Protein AF-A0A842ULT4-F1 (afdb_monomer)

Nearest PDB structures (foldseek):
  2anu-assembly1_C  TM=8.268E-01  e=1.393E-14  Thermotoga maritima MSB8
  3e0f-assembly1_A  TM=8.352E-01  e=8.582E-10  Bifidobacterium adolescentis ATCC 15703
  3f2b-assembly1_A  TM=7.160E-01  e=5.883E-08  Geobacillus kaustophilus
  3f2d-assembly1_A  TM=7.177E-01  e=5.883E-08  Geobacillus kaustophilus
  4jom-assembly1_A  TM=7.120E-01  e=1.609E-06  Escherichia coli K-12

Radius of gyration: 16.47 Å; Cα contacts (8 Å, |Δi|>4): 543; chains: 1; bounding box: 49×40×40 Å

Foldseek 3Di:
DAWEAEAAEDPVAPQADHDLLVLQVLCVVVVHQEYEYAHEQDLVCVVVNVVSCVVVVGFYWYWYWAAELAFIKIKTPDRDGDDHHHHPQVVQVVSVVRVIFIEQELQPADDDGDHHNHCVNQVHPHLEYALDEQARHVSNVVRVPRPHQYFHHQNDRDSLSHPQKTKDFDADRDRVRRRVSSSVSRIDIDHHHDDPVSVVVSCVVVVVVVVVVVVCVVPVDD

Secondary structure (DSSP, 8-state):
-EEEEEEE--TTSSS----HHHHHHHHHHTT-SEEEE--BT--TTHHHHHHHHHHHT-EEEEEEEEEETTEEEEEES--S---TTS-HHHHHHHHHHTT-EEEE-STT--SS-S---TTHHHHS--SEEEEEESSSGGGHHHHTTSSSEEEEE--BSSTTTTTSEEEEE-S-SSHHHHHHHHHTT-EEEEE-PPPHHHHHHHHHHHHHHHHHHHHHHHH---

Structure (mmCIF, N/CA/C/O backbone):
data_AF-A0A842ULT4-F1
#
_entry.id   AF-A0A842ULT4-F1
#
loop_
_atom_site.group_PDB
_atom_site.id
_atom_site.type_symbol
_atom_site.label_atom_id
_atom_site.label_alt_id
_atom_site.label_comp_id
_atom_site.label_asym_id
_atom_site.label_entity_id
_atom_site.label_seq_id
_atom_site.pdbx_PDB_ins_code
_atom_site.Cartn_x
_atom_site.Cartn_y
_atom_site.Cartn_z
_atom_site.occupancy
_atom_site.B_iso_or_equiv
_atom_site.auth_seq_id
_atom_site.auth_comp_id
_atom_site.auth_asym_id
_atom_site.auth_atom_id
_atom_site.pdbx_PDB_model_num
ATOM 1 N N . MET A 1 1 ? -19.408 -3.559 -0.412 1.00 92.75 1 MET A N 1
ATOM 2 C CA . MET A 1 1 ? -18.029 -3.476 -0.947 1.00 92.75 1 MET A CA 1
ATOM 3 C C . MET A 1 1 ? -17.183 -2.799 0.105 1.00 92.75 1 MET A C 1
ATOM 5 O O . MET A 1 1 ? -17.691 -1.868 0.711 1.00 92.75 1 MET A O 1
ATOM 9 N N . LEU A 1 2 ? -15.954 -3.259 0.320 1.00 98.56 2 LEU A N 1
ATOM 10 C CA . LEU A 1 2 ? -15.022 -2.642 1.262 1.00 98.56 2 LEU A CA 1
ATOM 11 C C . LEU A 1 2 ? -14.366 -1.423 0.617 1.00 98.56 2 LEU A C 1
ATOM 13 O O . LEU A 1 2 ? -13.917 -1.517 -0.523 1.00 98.56 2 LEU A O 1
ATOM 17 N N . LYS A 1 3 ? -14.281 -0.308 1.332 1.00 98.69 3 LYS A N 1
ATOM 18 C CA . LYS A 1 3 ? -13.612 0.925 0.927 1.00 98.69 3 LYS A CA 1
ATOM 19 C C . LYS A 1 3 ? -12.213 0.967 1.541 1.00 98.69 3 LYS A C 1
ATOM 21 O O . LYS A 1 3 ? -12.068 1.256 2.728 1.00 98.69 3 LYS A O 1
ATOM 26 N N . LEU A 1 4 ? -11.201 0.656 0.732 1.00 98.81 4 LEU A N 1
ATOM 27 C CA . LEU A 1 4 ? -9.835 0.400 1.194 1.00 98.81 4 LEU A CA 1
ATOM 28 C C . LEU A 1 4 ? -8.834 1.357 0.558 1.00 98.81 4 LEU A C 1
ATOM 30 O O . LEU A 1 4 ? -8.781 1.464 -0.663 1.00 98.81 4 LEU A O 1
ATOM 34 N N . ASP A 1 5 ? -8.009 2.009 1.367 1.00 98.75 5 ASP A N 1
ATOM 35 C CA . ASP A 1 5 ? -6.837 2.731 0.865 1.00 98.75 5 ASP A CA 1
ATOM 36 C C . ASP A 1 5 ? -5.637 1.780 0.816 1.00 98.75 5 ASP A C 1
ATOM 38 O O . ASP A 1 5 ? -5.229 1.254 1.847 1.00 98.75 5 ASP A O 1
ATOM 42 N N . LEU A 1 6 ? -5.128 1.467 -0.376 1.00 98.62 6 LEU A N 1
ATOM 43 C CA . LEU A 1 6 ? -4.171 0.368 -0.565 1.00 98.62 6 LEU A CA 1
ATOM 44 C C . LEU A 1 6 ? -2.699 0.811 -0.566 1.00 98.62 6 LEU A C 1
ATOM 46 O O . LEU A 1 6 ? -1.836 -0.032 -0.799 1.00 98.62 6 LEU A O 1
ATOM 50 N N . HIS A 1 7 ? -2.427 2.089 -0.284 1.00 98.44 7 HIS A N 1
ATOM 51 C CA . HIS A 1 7 ? -1.079 2.656 -0.269 1.00 98.44 7 HIS A CA 1
ATOM 52 C C . HIS A 1 7 ? -0.998 3.800 0.751 1.00 98.44 7 HIS A C 1
ATOM 54 O O . HIS A 1 7 ? -1.497 4.900 0.498 1.00 98.44 7 HIS A O 1
ATOM 60 N N . VAL A 1 8 ? -0.423 3.528 1.926 1.00 98.38 8 VAL A N 1
ATOM 61 C CA . VAL A 1 8 ? -0.342 4.480 3.047 1.00 98.38 8 VAL A CA 1
ATOM 62 C C . VAL A 1 8 ? 0.981 4.317 3.790 1.00 98.38 8 VAL A C 1
ATOM 64 O O . VAL A 1 8 ? 1.348 3.210 4.194 1.00 98.38 8 VAL A O 1
ATOM 67 N N . HIS A 1 9 ? 1.641 5.445 4.037 1.00 97.62 9 HIS A N 1
ATOM 68 C CA . HIS A 1 9 ? 2.874 5.549 4.805 1.00 97.62 9 HIS A CA 1
ATOM 69 C C . HIS A 1 9 ? 2.597 6.034 6.222 1.00 97.62 9 HIS A C 1
ATOM 71 O O . HIS A 1 9 ? 1.635 6.749 6.512 1.00 97.62 9 HIS A O 1
ATOM 77 N N . THR A 1 10 ? 3.481 5.644 7.124 1.00 97.62 10 THR A N 1
ATOM 78 C CA . THR A 1 10 ? 3.424 5.952 8.548 1.00 97.62 10 THR A CA 1
ATOM 79 C C . THR A 1 10 ? 4.768 6.514 8.998 1.00 97.62 10 THR A C 1
ATOM 81 O O . THR A 1 10 ? 5.723 6.564 8.227 1.00 97.62 10 THR A O 1
ATOM 84 N N . LYS A 1 11 ? 4.888 6.883 10.276 1.00 96.06 11 LYS A N 1
ATOM 85 C CA . LYS A 1 11 ? 6.167 7.301 10.881 1.00 96.06 11 LYS A CA 1
ATOM 86 C C . LYS A 1 11 ? 7.322 6.290 10.749 1.00 96.06 11 LYS A C 1
ATOM 88 O O . LYS A 1 11 ? 8.444 6.585 11.152 1.00 96.06 11 LYS A O 1
ATOM 93 N N . TYR A 1 12 ? 7.035 5.061 10.315 1.00 95.88 12 TYR A N 1
ATOM 94 C CA . TYR A 1 12 ? 8.027 4.007 10.148 1.00 95.88 12 TYR A CA 1
ATOM 95 C C . TYR A 1 12 ? 8.756 4.080 8.803 1.00 95.88 12 TYR A C 1
ATOM 97 O O . TYR A 1 12 ? 9.851 3.520 8.708 1.00 95.88 12 TYR A O 1
ATOM 105 N N . SER A 1 13 ? 8.204 4.764 7.792 1.00 90.81 13 SER A N 1
ATOM 106 C CA . SER A 1 13 ? 8.977 5.184 6.621 1.00 90.81 13 SER A CA 1
ATOM 107 C C . SER A 1 13 ? 9.758 6.468 6.926 1.00 90.81 13 SER A C 1
ATOM 109 O O . SER A 1 13 ? 9.496 7.177 7.893 1.00 90.81 13 SER A O 1
ATOM 111 N N . ASN A 1 14 ? 10.760 6.778 6.107 1.00 87.00 14 ASN A N 1
ATOM 112 C CA . ASN A 1 14 ? 11.614 7.961 6.274 1.00 87.00 14 ASN A CA 1
ATOM 113 C C . ASN A 1 14 ? 10.956 9.273 5.800 1.00 87.00 14 ASN A C 1
ATOM 115 O O . ASN A 1 14 ? 11.613 10.312 5.725 1.00 87.00 14 ASN A O 1
ATOM 119 N N . ASP A 1 15 ? 9.701 9.215 5.382 1.00 86.44 15 ASP A N 1
ATOM 120 C CA . ASP A 1 15 ? 8.960 10.315 4.773 1.00 86.44 15 ASP A CA 1
ATOM 121 C C . ASP A 1 15 ? 7.473 10.342 5.132 1.00 86.44 15 ASP A C 1
ATOM 123 O O . ASP A 1 15 ? 6.793 11.292 4.737 1.00 86.44 15 ASP A O 1
ATOM 127 N N . GLY A 1 16 ? 6.980 9.351 5.873 1.00 85.94 16 GLY A N 1
ATOM 128 C CA . GLY A 1 16 ? 5.697 9.382 6.553 1.00 85.94 16 GLY A CA 1
ATOM 129 C C . GLY A 1 16 ? 5.859 9.944 7.963 1.00 85.94 16 GLY A C 1
ATOM 130 O O . GLY A 1 16 ? 6.905 9.805 8.597 1.00 85.94 16 GLY A O 1
ATOM 131 N N . PHE A 1 17 ? 4.821 10.614 8.460 1.00 88.81 17 PHE A N 1
ATOM 132 C CA . PHE A 1 17 ? 4.901 11.348 9.733 1.00 88.81 17 PHE A CA 1
ATOM 133 C C . PHE A 1 17 ? 3.807 10.981 10.733 1.00 88.81 17 PHE A C 1
ATOM 135 O O . PHE A 1 17 ? 3.815 11.468 11.861 1.00 88.81 17 PHE A O 1
ATOM 142 N N . GLU A 1 18 ? 2.859 10.135 10.335 1.00 93.25 18 GLU A N 1
ATOM 143 C CA . GLU A 1 18 ? 1.664 9.874 11.132 1.00 93.25 18 GLU A CA 1
ATOM 144 C C . GLU A 1 18 ? 1.776 8.606 11.972 1.00 93.25 18 GLU A C 1
ATOM 146 O O . GLU A 1 18 ? 2.298 7.568 11.549 1.00 93.25 18 GLU A O 1
ATOM 151 N N . GLU A 1 19 ? 1.202 8.697 13.167 1.00 96.69 19 GLU A N 1
ATOM 152 C CA . GLU A 1 19 ? 0.962 7.570 14.051 1.00 96.69 19 GLU A CA 1
ATOM 153 C C . GLU A 1 19 ? -0.142 6.670 13.478 1.00 96.69 19 GLU A C 1
ATOM 155 O O . GLU A 1 19 ? -1.198 7.142 13.041 1.00 96.69 19 GLU A O 1
ATOM 160 N N . ILE A 1 20 ? 0.049 5.349 13.542 1.00 97.94 20 ILE A N 1
ATOM 161 C CA . ILE A 1 20 ? -0.922 4.377 13.008 1.00 97.94 20 ILE A CA 1
ATOM 162 C C . ILE A 1 20 ? -2.300 4.566 13.658 1.00 97.94 20 ILE A C 1
ATOM 164 O O . ILE A 1 20 ? -3.330 4.487 12.988 1.00 97.94 20 ILE A O 1
ATOM 168 N N . VAL A 1 21 ? -2.335 4.863 14.961 1.00 97.75 21 VAL A N 1
ATOM 169 C CA . VAL A 1 21 ? -3.587 5.098 15.693 1.00 97.75 21 VAL A CA 1
ATOM 170 C C . VAL A 1 21 ? -4.359 6.309 15.158 1.00 97.75 21 VAL A C 1
ATOM 172 O O . VAL A 1 21 ? -5.589 6.279 15.096 1.00 97.75 21 VAL A O 1
ATOM 175 N N . ASP A 1 22 ? -3.666 7.360 14.722 1.00 97.62 22 ASP A N 1
ATOM 176 C CA . ASP A 1 22 ? -4.309 8.565 14.200 1.00 97.62 22 ASP A CA 1
ATOM 177 C C . ASP A 1 22 ? -4.808 8.358 12.769 1.00 97.62 22 ASP A C 1
ATOM 179 O O . ASP A 1 22 ? -5.901 8.826 12.428 1.00 97.62 22 ASP A O 1
ATOM 183 N N . LEU A 1 23 ? -4.098 7.548 11.975 1.00 98.38 23 LEU A N 1
ATOM 184 C CA . LEU A 1 23 ? -4.591 7.059 10.687 1.00 98.38 23 LEU A CA 1
ATOM 185 C C . LEU A 1 23 ? -5.867 6.221 10.854 1.00 98.38 23 LEU A C 1
ATOM 187 O O . LEU A 1 23 ? -6.833 6.459 10.133 1.00 98.38 23 LEU A O 1
ATOM 191 N N . ILE A 1 24 ? -5.940 5.315 11.838 1.00 98.50 24 ILE A N 1
ATOM 192 C CA . ILE A 1 24 ? -7.167 4.544 12.132 1.00 98.50 24 ILE A CA 1
ATOM 193 C C . ILE A 1 24 ? -8.331 5.475 12.490 1.00 98.50 24 ILE A C 1
ATOM 195 O O . ILE A 1 24 ? -9.413 5.368 11.905 1.00 98.50 24 ILE A O 1
ATOM 199 N N . LYS A 1 25 ? -8.128 6.423 13.417 1.00 98.12 25 LYS A N 1
ATOM 200 C CA . LYS A 1 25 ? -9.168 7.398 13.800 1.00 98.12 25 LYS A CA 1
ATOM 201 C C . LYS A 1 25 ? -9.660 8.187 12.588 1.00 98.12 25 LYS A C 1
ATOM 203 O O . LYS A 1 25 ? -10.866 8.365 12.399 1.00 98.12 25 LYS A O 1
ATOM 208 N N . LYS A 1 26 ? -8.730 8.655 11.752 1.00 97.88 26 LYS A N 1
ATOM 209 C CA . LYS A 1 26 ? -9.042 9.387 10.524 1.00 97.88 26 LYS A CA 1
ATOM 210 C C . LYS A 1 26 ? -9.824 8.518 9.543 1.00 97.88 26 LYS A C 1
ATOM 212 O O . LYS A 1 26 ? -10.839 8.989 9.035 1.00 97.88 26 LYS A O 1
ATOM 217 N N . ALA A 1 27 ? -9.378 7.287 9.305 1.00 98.50 27 ALA A N 1
ATOM 218 C CA . ALA A 1 27 ? -9.993 6.334 8.390 1.00 98.50 27 ALA A CA 1
ATOM 219 C C . ALA A 1 27 ? -11.454 6.059 8.774 1.00 98.50 27 ALA A C 1
ATOM 221 O O . ALA A 1 27 ? -12.346 6.239 7.942 1.00 98.50 27 ALA A O 1
ATOM 222 N N . LYS A 1 28 ? -11.709 5.764 10.058 1.00 98.38 28 LYS A N 1
ATOM 223 C CA . LYS A 1 28 ? -13.064 5.621 10.616 1.00 98.38 28 LYS A CA 1
ATOM 224 C C . LYS A 1 28 ? -13.906 6.879 10.371 1.00 98.38 28 LYS A C 1
ATOM 226 O O . LYS A 1 28 ? -15.016 6.790 9.854 1.00 98.38 28 LYS A O 1
ATOM 231 N N . LYS A 1 29 ? -13.360 8.068 10.658 1.00 98.31 29 LYS A N 1
ATOM 232 C CA . LYS A 1 29 ? -14.057 9.357 10.472 1.00 98.31 29 LYS A CA 1
ATOM 233 C C . LYS A 1 29 ? -14.464 9.631 9.018 1.00 98.31 29 LYS A C 1
ATOM 235 O O . LYS A 1 29 ? -15.472 10.291 8.790 1.00 98.31 29 LYS A O 1
ATOM 240 N N . ILE A 1 30 ? -13.687 9.169 8.036 1.00 97.81 30 ILE A N 1
ATOM 241 C CA . ILE A 1 30 ? -13.977 9.357 6.600 1.00 97.81 30 ILE A CA 1
ATOM 242 C C . ILE A 1 30 ? -14.666 8.138 5.954 1.00 97.81 30 ILE A C 1
ATOM 244 O O . ILE A 1 30 ? -14.812 8.081 4.724 1.00 97.81 30 ILE A O 1
ATOM 248 N N . GLY A 1 31 ? -15.076 7.167 6.775 1.00 98.19 31 GLY A N 1
ATOM 249 C CA . GLY A 1 31 ? -15.806 5.972 6.364 1.00 98.19 31 GLY A CA 1
ATOM 250 C C . GLY A 1 31 ? -14.997 5.011 5.494 1.00 98.19 31 GLY A C 1
ATOM 251 O O . GLY A 1 31 ? -15.570 4.425 4.582 1.00 98.19 31 GLY A O 1
ATOM 252 N N . LEU A 1 32 ? -13.676 4.913 5.690 1.00 98.62 32 LEU A N 1
ATOM 253 C CA . LEU A 1 32 ? -12.891 3.795 5.155 1.00 98.62 32 LEU A CA 1
ATOM 254 C C . LEU A 1 32 ? -13.135 2.553 6.014 1.00 98.62 32 LEU A C 1
ATOM 256 O O . LEU A 1 32 ? -13.162 2.648 7.240 1.00 98.62 32 LEU A O 1
ATOM 260 N N . ASP A 1 33 ? -13.237 1.396 5.367 1.00 98.62 33 ASP A N 1
ATOM 261 C CA . ASP A 1 33 ? -13.316 0.106 6.057 1.00 98.62 33 ASP A CA 1
ATOM 262 C C . ASP A 1 33 ? -11.934 -0.374 6.513 1.00 98.62 33 ASP A C 1
ATOM 264 O O . ASP A 1 33 ? -11.831 -1.158 7.452 1.00 98.62 33 ASP A O 1
ATOM 268 N N . GLY A 1 34 ? -10.871 0.090 5.850 1.00 98.62 34 GLY A N 1
ATOM 269 C CA . GLY A 1 34 ? -9.498 -0.286 6.152 1.00 98.62 34 GLY A CA 1
ATOM 270 C C . GLY A 1 34 ? -8.468 0.439 5.296 1.00 98.62 34 GLY A C 1
ATOM 271 O O . GLY A 1 34 ? -8.811 1.150 4.347 1.00 98.62 34 GLY A O 1
ATOM 272 N N . PHE A 1 35 ? -7.195 0.228 5.616 1.00 98.81 35 PHE A N 1
ATOM 273 C CA . PHE A 1 35 ? -6.079 0.647 4.768 1.00 98.81 35 PHE A CA 1
ATOM 274 C C . PHE A 1 35 ? -4.911 -0.343 4.825 1.00 98.81 35 PHE A C 1
ATOM 276 O O . PHE A 1 35 ? -4.798 -1.140 5.760 1.00 98.81 35 PHE A O 1
ATOM 283 N N . ALA A 1 36 ? -4.053 -0.317 3.810 1.00 98.75 36 ALA A N 1
ATOM 284 C CA . ALA A 1 36 ? -2.791 -1.037 3.799 1.00 98.75 36 ALA A CA 1
ATOM 285 C C . ALA A 1 36 ? -1.663 -0.145 4.309 1.00 98.75 36 ALA A C 1
ATOM 287 O O . ALA A 1 36 ? -1.567 1.002 3.891 1.00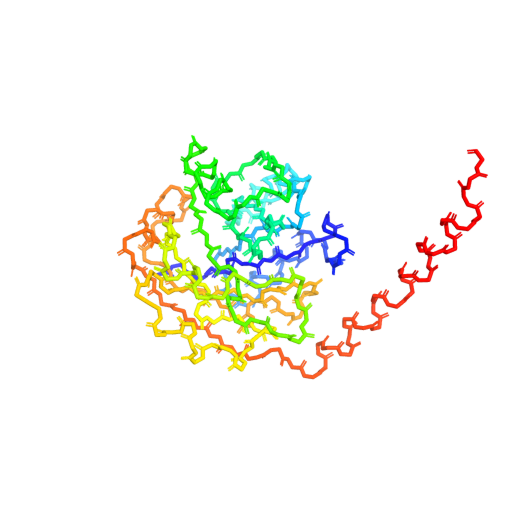 98.75 36 ALA A O 1
ATOM 288 N N . ILE A 1 37 ? -0.808 -0.678 5.180 1.00 98.44 37 ILE A N 1
ATOM 289 C CA . ILE A 1 37 ? 0.454 -0.018 5.538 1.00 98.44 37 ILE A CA 1
ATOM 290 C C . ILE A 1 37 ? 1.520 -0.506 4.572 1.00 98.44 37 ILE A C 1
ATOM 292 O O . ILE A 1 37 ? 1.745 -1.712 4.475 1.00 98.44 37 ILE A O 1
ATOM 296 N N . THR A 1 38 ? 2.160 0.426 3.876 1.00 98.00 38 THR A N 1
ATOM 297 C CA . THR A 1 38 ? 3.124 0.160 2.803 1.00 98.00 38 THR A CA 1
ATOM 298 C C . THR A 1 38 ? 4.372 1.025 2.968 1.00 98.00 38 THR A C 1
ATOM 300 O O . THR A 1 38 ? 4.861 1.602 2.009 1.00 98.00 38 THR A O 1
ATOM 303 N N . ASP A 1 39 ? 4.902 1.118 4.192 1.00 98.00 39 ASP A N 1
ATOM 304 C CA . ASP A 1 39 ? 6.118 1.893 4.469 1.00 98.00 39 ASP A CA 1
ATOM 305 C C . ASP A 1 39 ? 7.298 1.457 3.574 1.00 98.00 39 ASP A C 1
ATOM 307 O O . ASP A 1 39 ? 7.492 0.264 3.317 1.00 98.00 39 ASP A O 1
ATOM 311 N N . HIS A 1 40 ? 8.131 2.414 3.154 1.00 96.19 40 HIS A N 1
ATOM 312 C CA . HIS A 1 40 ? 9.284 2.153 2.290 1.00 96.19 40 HIS A CA 1
ATOM 313 C C . HIS A 1 40 ? 10.311 1.204 2.926 1.00 96.19 40 HIS A C 1
ATOM 315 O O . HIS A 1 40 ? 10.869 1.477 3.994 1.00 96.19 40 HIS A O 1
ATOM 321 N N . ASP A 1 41 ? 10.612 0.101 2.235 1.00 96.25 41 ASP A N 1
ATOM 322 C CA . ASP A 1 41 ? 11.662 -0.876 2.558 1.00 96.25 41 ASP A CA 1
ATOM 323 C C . ASP A 1 41 ? 11.611 -1.424 4.008 1.00 96.25 41 ASP A C 1
ATOM 325 O O . ASP A 1 41 ? 12.602 -1.928 4.576 1.00 96.25 41 ASP A O 1
ATOM 329 N N . THR A 1 42 ? 10.452 -1.335 4.665 1.00 96.75 42 THR A N 1
ATOM 330 C CA . THR A 1 42 ? 10.312 -1.709 6.067 1.00 96.75 42 THR A CA 1
ATOM 331 C C . THR A 1 42 ? 8.940 -2.261 6.415 1.00 96.75 42 THR A C 1
ATOM 333 O O . THR A 1 42 ? 7.925 -1.921 5.834 1.00 96.75 42 THR A O 1
ATOM 336 N N . VAL A 1 43 ? 8.937 -3.149 7.407 1.00 97.44 43 VAL A N 1
ATOM 337 C CA . VAL A 1 43 ? 7.736 -3.764 7.993 1.00 97.44 43 VAL A CA 1
ATOM 338 C C . VAL A 1 43 ? 7.657 -3.486 9.497 1.00 97.44 43 VAL A C 1
ATOM 340 O O . VAL A 1 43 ? 6.916 -4.145 10.223 1.00 97.44 43 VAL A O 1
ATOM 343 N N . ALA A 1 44 ? 8.472 -2.543 9.990 1.00 97.12 44 ALA A N 1
ATOM 344 C CA . ALA A 1 44 ? 8.636 -2.270 11.417 1.00 97.12 44 ALA A CA 1
ATOM 345 C C . ALA A 1 44 ? 7.306 -1.890 12.091 1.00 97.12 44 ALA A C 1
ATOM 347 O O . ALA A 1 44 ? 7.030 -2.356 13.199 1.00 97.12 44 ALA A O 1
ATOM 348 N N . GLY A 1 45 ? 6.451 -1.144 11.383 1.00 96.50 45 GLY A N 1
ATOM 349 C CA . GLY A 1 45 ? 5.134 -0.742 11.869 1.00 96.50 45 GLY A CA 1
ATOM 350 C C . GLY A 1 45 ? 4.101 -1.867 11.932 1.00 96.50 45 GLY A C 1
ATOM 351 O O . GLY A 1 45 ? 3.143 -1.766 12.693 1.00 96.50 45 GLY A O 1
ATOM 352 N N . LEU A 1 46 ? 4.283 -2.986 11.216 1.00 97.62 46 LEU A N 1
ATOM 353 C CA . LEU A 1 46 ? 3.231 -4.005 11.082 1.00 97.62 46 LEU A CA 1
ATOM 354 C C . LEU A 1 46 ? 2.888 -4.711 12.403 1.00 97.62 46 LEU A C 1
ATOM 356 O O . LEU A 1 46 ? 1.743 -5.117 12.612 1.00 97.62 46 LEU A O 1
ATOM 360 N N . LYS A 1 47 ? 3.856 -4.848 13.320 1.00 97.69 47 LYS A N 1
ATOM 361 C CA . LYS A 1 47 ? 3.605 -5.441 14.645 1.00 97.69 47 LYS A CA 1
ATOM 362 C C . LYS A 1 47 ? 2.725 -4.535 15.506 1.00 97.69 47 LYS A C 1
ATOM 364 O O . LYS A 1 47 ? 1.836 -5.035 16.193 1.00 97.69 47 LYS A O 1
ATOM 369 N N . GLU A 1 48 ? 2.983 -3.230 15.489 1.00 97.81 48 GLU A N 1
ATOM 370 C CA . GLU A 1 48 ? 2.147 -2.239 16.172 1.00 97.81 48 GLU A CA 1
ATOM 371 C C . GLU A 1 48 ? 0.770 -2.161 15.513 1.00 97.81 48 GLU A C 1
ATOM 373 O O . GLU A 1 48 ? -0.248 -2.257 16.197 1.00 97.81 48 GLU A O 1
ATOM 378 N N . ALA A 1 49 ? 0.744 -2.092 14.182 1.00 97.69 49 ALA A N 1
ATOM 379 C CA . ALA A 1 49 ? -0.473 -2.020 13.397 1.00 97.69 49 ALA A CA 1
ATOM 380 C C . ALA A 1 49 ? -1.427 -3.171 13.694 1.00 97.69 49 ALA A C 1
ATOM 382 O O . ALA A 1 49 ? -2.610 -2.934 13.901 1.00 97.69 49 ALA A O 1
ATOM 383 N N . LYS A 1 50 ? -0.917 -4.405 13.792 1.00 97.69 50 LYS A N 1
ATOM 384 C CA . LYS A 1 50 ? -1.735 -5.564 14.159 1.00 97.69 50 LYS A CA 1
ATOM 385 C C . LYS A 1 50 ? -2.398 -5.382 15.528 1.00 97.69 50 LYS A C 1
ATOM 387 O O . LYS A 1 50 ? -3.599 -5.578 15.653 1.00 97.69 50 LYS A O 1
ATOM 392 N N . LYS A 1 51 ? -1.636 -4.962 16.544 1.00 98.19 51 LYS A N 1
ATOM 393 C CA . LYS A 1 51 ? -2.178 -4.735 17.895 1.00 98.19 51 LYS A CA 1
ATOM 394 C C . LYS A 1 51 ? -3.257 -3.653 17.900 1.00 98.19 51 LYS A C 1
ATOM 396 O O . LYS A 1 51 ? -4.267 -3.802 18.580 1.00 98.19 51 LYS A O 1
ATOM 401 N N . LEU A 1 52 ? -3.030 -2.564 17.166 1.00 98.06 52 LEU A N 1
ATOM 402 C CA . LEU A 1 52 ? -3.989 -1.469 17.057 1.00 98.06 52 LEU A CA 1
ATOM 403 C C . LEU A 1 52 ? -5.230 -1.881 16.263 1.00 98.06 52 LEU A C 1
ATOM 405 O O . LEU A 1 52 ? -6.329 -1.562 16.690 1.00 98.06 52 LEU A O 1
ATOM 409 N N . ALA A 1 53 ? -5.075 -2.624 15.167 1.00 96.81 53 ALA A N 1
ATOM 410 C CA . ALA A 1 53 ? -6.176 -3.177 14.382 1.00 96.81 53 ALA A CA 1
ATOM 411 C C . ALA A 1 53 ? -7.102 -4.050 15.241 1.00 96.81 53 ALA A C 1
ATOM 413 O O . ALA A 1 53 ? -8.316 -3.844 15.225 1.00 96.81 53 ALA A O 1
ATOM 414 N N . ASP A 1 54 ? -6.526 -4.954 16.042 1.00 96.88 54 ASP A N 1
ATOM 415 C CA . ASP A 1 54 ? -7.273 -5.822 16.958 1.00 96.88 54 ASP A CA 1
ATOM 416 C C . ASP A 1 54 ? -7.991 -4.995 18.039 1.00 96.88 54 ASP A C 1
ATOM 418 O O . ASP A 1 54 ? -9.188 -5.167 18.270 1.00 96.88 54 ASP A O 1
ATOM 422 N N . LYS A 1 55 ? -7.283 -4.043 18.666 1.00 97.81 55 LYS A N 1
ATOM 423 C CA . LYS A 1 55 ? -7.839 -3.160 19.707 1.00 97.81 55 LYS A CA 1
ATOM 424 C C . LYS A 1 55 ? -8.983 -2.287 19.187 1.00 97.81 55 LYS A C 1
ATOM 426 O O . LYS A 1 55 ? -9.961 -2.057 19.889 1.00 97.81 55 LYS A O 1
ATOM 431 N N . GLU A 1 56 ? -8.834 -1.767 17.977 1.00 97.06 56 GLU A N 1
ATOM 432 C CA . GLU A 1 56 ? -9.756 -0.810 17.372 1.00 97.06 56 GLU A CA 1
ATOM 433 C C . GLU A 1 56 ? -10.860 -1.483 16.548 1.00 97.06 56 GLU A C 1
ATOM 435 O O . GLU A 1 56 ? -11.715 -0.767 16.018 1.00 97.06 56 GLU A O 1
ATOM 440 N N . ASN A 1 57 ? -10.838 -2.817 16.422 1.00 96.00 57 ASN A N 1
ATOM 441 C CA . ASN A 1 57 ? -11.669 -3.591 15.499 1.00 96.00 57 ASN A CA 1
ATOM 442 C C . ASN A 1 57 ? -11.684 -2.964 14.091 1.00 96.00 57 ASN A C 1
ATOM 444 O O . ASN A 1 57 ? -12.731 -2.593 13.557 1.00 96.00 57 ASN A O 1
ATOM 448 N N . PHE A 1 58 ? -10.492 -2.754 13.529 1.00 98.12 58 PHE A N 1
ATOM 449 C CA . PHE A 1 58 ? -10.297 -2.046 12.267 1.00 98.12 58 PHE A CA 1
ATOM 450 C C . PHE A 1 58 ? -9.413 -2.848 11.312 1.00 98.12 58 PHE A C 1
ATOM 452 O O . PHE A 1 58 ? -8.440 -3.473 11.729 1.00 98.12 58 PHE A O 1
ATOM 459 N N . LEU A 1 59 ? -9.728 -2.833 10.017 1.00 98.56 59 LEU A N 1
ATOM 460 C CA . LEU A 1 59 ? -8.995 -3.621 9.033 1.00 98.56 59 LEU A CA 1
ATOM 461 C C . LEU A 1 59 ? -7.694 -2.916 8.629 1.00 98.56 59 LEU A C 1
ATOM 463 O O . LEU A 1 59 ? -7.714 -1.878 7.967 1.00 98.56 59 LEU A O 1
ATOM 467 N N . ILE A 1 60 ? -6.560 -3.534 8.959 1.00 98.56 60 ILE A N 1
ATOM 468 C CA . ILE A 1 60 ? -5.252 -3.158 8.416 1.00 98.56 60 ILE A CA 1
ATOM 469 C C . ILE A 1 60 ? -4.705 -4.296 7.561 1.00 98.56 60 ILE A C 1
ATOM 471 O O . ILE A 1 60 ? -4.606 -5.441 8.007 1.00 98.56 60 ILE A O 1
ATOM 475 N N . ILE A 1 61 ? -4.338 -3.971 6.323 1.00 98.69 61 ILE A N 1
ATOM 476 C CA . ILE A 1 61 ? -3.707 -4.911 5.397 1.00 98.69 61 ILE A CA 1
ATOM 477 C C . ILE A 1 61 ? -2.186 -4.781 5.558 1.00 98.69 61 ILE A C 1
ATOM 479 O O . ILE A 1 61 ? -1.651 -3.684 5.394 1.00 98.69 61 ILE A O 1
ATOM 483 N N . PRO A 1 62 ? -1.469 -5.869 5.885 1.00 98.50 62 PRO A N 1
ATOM 484 C CA . PRO A 1 62 ? -0.021 -5.819 5.985 1.00 98.50 62 PRO A CA 1
ATOM 485 C C . PRO A 1 62 ? 0.590 -5.684 4.590 1.00 98.50 62 PRO A C 1
ATOM 487 O O . PRO A 1 62 ? 0.204 -6.409 3.666 1.00 98.50 62 PRO A O 1
ATOM 490 N N . GLY A 1 63 ? 1.550 -4.781 4.454 1.00 98.44 63 GLY A N 1
ATOM 491 C CA . GLY A 1 63 ? 2.270 -4.561 3.216 1.00 98.44 63 GLY A CA 1
ATOM 492 C C . GLY A 1 63 ? 3.600 -3.852 3.432 1.00 98.44 63 GLY A C 1
ATOM 493 O O . GLY A 1 63 ? 4.072 -3.692 4.559 1.00 98.44 63 GLY A O 1
ATOM 494 N N . ILE A 1 64 ? 4.224 -3.507 2.316 1.00 98.25 64 ILE A N 1
ATOM 495 C CA . ILE A 1 64 ? 5.508 -2.811 2.214 1.00 98.25 64 ILE A CA 1
ATOM 496 C C . ILE A 1 64 ? 5.605 -2.256 0.793 1.00 98.25 64 ILE A C 1
ATOM 498 O O . ILE A 1 64 ? 5.178 -2.924 -0.151 1.00 98.25 64 ILE A O 1
ATOM 502 N N . GLU A 1 65 ? 6.171 -1.067 0.631 1.00 98.00 65 GLU A N 1
ATOM 503 C CA . GLU A 1 65 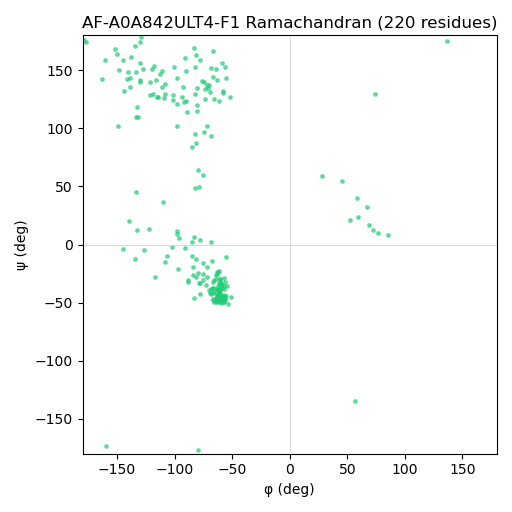? 6.611 -0.584 -0.677 1.00 98.00 65 GLU A CA 1
ATOM 504 C C . GLU A 1 65 ? 8.116 -0.831 -0.814 1.00 98.00 65 GLU A C 1
ATOM 506 O O . GLU A 1 65 ? 8.913 -0.402 0.021 1.00 98.00 65 GLU A O 1
ATOM 511 N N . ILE A 1 66 ? 8.507 -1.596 -1.831 1.00 97.31 66 ILE A N 1
ATOM 512 C CA . ILE A 1 66 ? 9.894 -1.987 -2.075 1.00 97.31 66 ILE A CA 1
ATOM 513 C C . ILE A 1 66 ? 10.470 -1.108 -3.177 1.00 97.31 66 ILE A C 1
ATOM 515 O O . ILE A 1 66 ? 9.978 -1.142 -4.308 1.00 97.31 66 ILE A O 1
ATOM 519 N N . ALA A 1 67 ? 11.588 -0.445 -2.885 1.00 95.50 67 ALA A N 1
ATOM 520 C CA . ALA A 1 67 ? 12.377 0.242 -3.898 1.00 95.50 67 ALA A CA 1
ATOM 521 C C . ALA A 1 67 ? 13.145 -0.791 -4.744 1.00 95.50 67 ALA A C 1
ATOM 523 O O . ALA A 1 67 ? 14.205 -1.297 -4.346 1.00 95.50 67 ALA A O 1
ATOM 524 N N . SER A 1 68 ? 12.607 -1.164 -5.908 1.00 95.88 68 SER A N 1
ATOM 525 C CA . SER A 1 68 ? 13.311 -2.028 -6.864 1.00 95.88 68 SER A CA 1
ATOM 526 C C . SER A 1 68 ? 14.267 -1.211 -7.746 1.00 95.88 68 SER A C 1
ATOM 528 O O . SER A 1 68 ? 14.228 0.018 -7.760 1.00 95.88 68 SER A O 1
ATOM 530 N N . LYS A 1 69 ? 15.140 -1.883 -8.509 1.00 94.44 69 LYS A N 1
ATOM 531 C CA . LYS A 1 69 ? 15.991 -1.211 -9.511 1.00 94.44 69 LYS A CA 1
ATOM 532 C C . LYS A 1 69 ? 15.181 -0.503 -10.586 1.00 94.44 69 LYS A C 1
ATOM 534 O O . LYS A 1 69 ? 15.657 0.480 -11.140 1.00 94.44 69 LYS A O 1
ATOM 539 N N . ASP A 1 70 ? 14.000 -1.032 -10.875 1.00 94.94 70 ASP A N 1
ATOM 540 C CA . ASP A 1 70 ? 13.192 -0.606 -12.005 1.00 94.94 70 ASP A CA 1
ATOM 541 C C . ASP A 1 70 ? 12.034 0.304 -11.570 1.00 94.94 70 ASP A C 1
ATOM 543 O O . ASP A 1 70 ? 11.292 0.766 -12.419 1.00 94.94 70 ASP A O 1
ATOM 547 N N . GLY A 1 71 ? 11.867 0.568 -10.269 1.00 94.19 71 GLY A N 1
ATOM 548 C CA . GLY A 1 71 ? 10.780 1.386 -9.727 1.00 94.19 71 GLY A CA 1
ATOM 549 C C . GLY A 1 71 ? 10.140 0.810 -8.471 1.00 94.19 71 GLY A C 1
ATOM 550 O O . GLY A 1 71 ? 10.470 -0.303 -8.044 1.00 94.19 71 GLY A O 1
ATOM 551 N N . ASP A 1 72 ? 9.223 1.567 -7.885 1.00 95.56 72 ASP A N 1
ATOM 552 C CA . ASP A 1 72 ? 8.537 1.168 -6.661 1.00 95.56 72 ASP A CA 1
ATOM 553 C C . ASP A 1 72 ? 7.482 0.073 -6.898 1.00 95.56 72 ASP A C 1
ATOM 555 O O . ASP A 1 72 ? 6.754 0.044 -7.898 1.00 95.56 72 ASP A O 1
ATOM 559 N N . ILE A 1 73 ? 7.427 -0.879 -5.965 1.00 97.94 73 ILE A N 1
ATOM 560 C CA . ILE A 1 73 ? 6.503 -2.015 -5.997 1.00 97.94 73 ILE A CA 1
ATOM 561 C C . ILE A 1 73 ? 5.848 -2.149 -4.632 1.00 97.94 73 ILE A C 1
ATOM 563 O O . ILE A 1 73 ? 6.519 -2.454 -3.647 1.00 97.94 73 ILE A O 1
ATOM 567 N N . VAL A 1 74 ? 4.525 -2.017 -4.584 1.00 98.31 74 VAL A N 1
ATOM 568 C CA . VAL A 1 74 ? 3.759 -2.318 -3.373 1.00 98.31 74 VAL A CA 1
ATOM 569 C C . VAL A 1 74 ? 3.502 -3.820 -3.302 1.00 98.31 74 VAL A C 1
ATOM 571 O O . VAL A 1 74 ? 3.000 -4.439 -4.242 1.00 98.31 74 VAL A O 1
ATOM 574 N N . ALA A 1 75 ? 3.819 -4.415 -2.158 1.00 98.69 75 ALA A N 1
ATOM 575 C CA . ALA A 1 75 ? 3.454 -5.779 -1.822 1.00 98.69 75 ALA A CA 1
ATOM 576 C C . ALA A 1 75 ? 2.381 -5.776 -0.734 1.00 98.69 75 ALA A C 1
ATOM 578 O O . ALA A 1 75 ? 2.596 -5.208 0.335 1.00 98.69 75 ALA A O 1
ATOM 579 N N . LEU A 1 76 ? 1.256 -6.458 -0.967 1.00 98.75 76 LEU A N 1
ATOM 580 C CA . LEU A 1 76 ? 0.230 -6.675 0.060 1.00 98.75 76 LEU A CA 1
ATOM 581 C C . LEU A 1 76 ? 0.162 -8.143 0.470 1.00 98.75 76 LEU A C 1
ATOM 583 O O . LEU A 1 76 ? 0.396 -9.045 -0.334 1.00 98.75 76 LEU A O 1
ATOM 587 N N . GLY A 1 77 ? -0.210 -8.381 1.726 1.00 97.94 77 GLY A N 1
ATOM 588 C CA . GLY A 1 77 ? -0.332 -9.721 2.294 1.00 97.94 77 GLY A CA 1
ATOM 589 C C . GLY A 1 77 ? 0.969 -10.300 2.840 1.00 97.94 77 GLY A C 1
ATOM 590 O O . GLY A 1 77 ? 0.983 -11.469 3.216 1.00 97.94 77 GLY A O 1
ATOM 591 N N . ILE A 1 78 ? 2.041 -9.507 2.913 1.00 96.56 78 ILE A N 1
ATOM 592 C CA . ILE A 1 78 ? 3.340 -9.947 3.430 1.00 96.56 78 ILE A CA 1
ATOM 593 C C . ILE A 1 78 ? 3.741 -9.162 4.675 1.00 96.56 78 ILE A C 1
ATOM 595 O O . ILE A 1 78 ? 3.326 -8.026 4.877 1.00 96.56 78 ILE A O 1
ATOM 599 N N . ASN A 1 79 ? 4.556 -9.784 5.526 1.00 94.44 79 ASN A N 1
ATOM 600 C CA . ASN A 1 79 ? 5.016 -9.200 6.788 1.00 94.44 79 ASN A CA 1
ATOM 601 C C . ASN A 1 79 ? 6.529 -9.338 7.021 1.00 94.44 79 ASN A C 1
ATOM 603 O O . ASN A 1 79 ? 7.002 -9.115 8.136 1.00 94.44 79 ASN A O 1
ATOM 607 N N . LYS A 1 80 ? 7.292 -9.717 5.989 1.00 95.81 80 LYS A N 1
ATOM 608 C CA . LYS A 1 80 ? 8.759 -9.763 6.034 1.00 95.81 80 LYS A CA 1
ATOM 609 C C . LYS A 1 80 ? 9.328 -8.832 4.975 1.00 95.81 80 LYS A C 1
ATOM 611 O O . LYS A 1 80 ? 8.710 -8.618 3.936 1.00 95.81 80 LYS A O 1
ATOM 616 N N . LYS A 1 81 ? 10.523 -8.310 5.248 1.00 95.56 81 LYS A N 1
ATOM 617 C CA . LYS A 1 81 ? 11.248 -7.468 4.297 1.00 95.56 81 LYS A CA 1
ATOM 618 C C . LYS A 1 81 ? 11.666 -8.273 3.069 1.00 95.56 81 LYS A C 1
ATOM 620 O O . LYS A 1 81 ? 12.094 -9.421 3.190 1.00 95.56 81 LYS A O 1
ATOM 625 N N . ILE A 1 82 ? 11.630 -7.614 1.919 1.00 95.00 82 ILE A N 1
ATOM 626 C CA . ILE A 1 82 ? 12.302 -8.044 0.694 1.00 95.00 82 ILE A CA 1
ATOM 627 C C . ILE A 1 82 ? 13.482 -7.086 0.476 1.00 95.00 82 ILE A C 1
ATOM 629 O O . ILE A 1 82 ? 13.329 -5.888 0.721 1.00 95.00 82 ILE A O 1
ATOM 633 N N . PRO A 1 83 ? 14.670 -7.570 0.070 1.00 94.94 83 PRO A N 1
ATOM 634 C CA . PRO A 1 83 ? 15.793 -6.688 -0.223 1.00 94.94 83 PRO A CA 1
ATOM 635 C C . PRO A 1 83 ? 15.444 -5.672 -1.315 1.00 94.94 83 PRO A C 1
ATOM 637 O O . PRO A 1 83 ? 14.950 -6.048 -2.379 1.00 94.94 83 PRO A O 1
ATOM 640 N N . LYS A 1 84 ? 15.759 -4.400 -1.064 1.00 94.25 84 LYS A N 1
ATOM 641 C CA . LYS A 1 84 ? 15.696 -3.340 -2.074 1.00 94.25 84 LYS A CA 1
ATOM 642 C C . LYS A 1 84 ? 16.733 -3.545 -3.179 1.00 94.25 84 LYS A C 1
ATOM 644 O O . LYS A 1 84 ? 17.682 -4.317 -3.017 1.00 94.25 84 LYS A O 1
ATOM 649 N N . ASN A 1 85 ? 16.593 -2.818 -4.284 1.00 94.75 85 ASN A N 1
ATOM 650 C CA . ASN A 1 85 ? 17.492 -2.862 -5.443 1.00 94.75 85 ASN A CA 1
ATOM 651 C C . ASN A 1 85 ? 17.613 -4.252 -6.102 1.00 94.75 85 ASN A C 1
ATOM 653 O O . ASN A 1 85 ? 18.602 -4.548 -6.778 1.00 94.75 85 ASN A O 1
ATOM 657 N N . LEU A 1 86 ? 16.616 -5.121 -5.942 1.00 96.75 86 LEU A N 1
ATOM 658 C CA . LEU A 1 86 ? 16.405 -6.245 -6.856 1.00 96.75 86 LEU A CA 1
ATOM 659 C C . LEU A 1 86 ? 15.727 -5.732 -8.134 1.00 96.75 86 LEU A C 1
ATOM 661 O O . LEU A 1 86 ? 15.118 -4.666 -8.116 1.00 96.75 86 LEU A O 1
ATOM 665 N N . SER A 1 87 ? 15.824 -6.466 -9.246 1.00 97.69 87 SER A N 1
ATOM 666 C CA . SER A 1 87 ? 14.990 -6.142 -10.413 1.00 97.69 87 SER A CA 1
ATOM 667 C C . SER A 1 87 ? 13.515 -6.347 -10.078 1.00 97.69 87 SER A C 1
ATOM 669 O O . SER A 1 87 ? 13.188 -7.238 -9.289 1.00 97.69 87 SER A O 1
ATOM 671 N N . ALA A 1 88 ? 12.624 -5.592 -10.717 1.00 97.56 88 ALA A N 1
ATOM 672 C CA . ALA A 1 88 ? 11.183 -5.687 -10.523 1.00 97.56 88 ALA A CA 1
ATOM 673 C C . ALA A 1 88 ? 10.694 -7.132 -10.659 1.00 97.56 88 ALA A C 1
ATOM 675 O O . ALA A 1 88 ? 10.002 -7.635 -9.780 1.00 97.56 88 ALA A O 1
ATOM 676 N N . LYS A 1 89 ? 11.160 -7.864 -11.681 1.00 98.38 89 LYS A N 1
ATOM 677 C CA . LYS A 1 89 ? 10.834 -9.289 -11.863 1.00 98.38 89 LYS A CA 1
ATOM 678 C C . LYS A 1 89 ? 11.227 -10.155 -10.657 1.00 98.38 89 LYS A C 1
ATOM 680 O O . LYS A 1 89 ? 10.442 -10.990 -10.221 1.00 98.38 89 LYS A O 1
ATOM 685 N N . LYS A 1 90 ? 12.431 -9.967 -10.098 1.00 98.44 90 LYS A N 1
ATOM 686 C CA . LYS A 1 90 ? 12.881 -10.719 -8.911 1.00 98.44 90 LYS A CA 1
ATOM 687 C C . LYS A 1 90 ? 12.087 -10.326 -7.664 1.00 98.44 90 LYS A C 1
ATOM 689 O O . LYS A 1 90 ? 11.778 -11.199 -6.857 1.00 98.44 90 LYS A O 1
ATOM 694 N N . THR A 1 91 ? 11.759 -9.045 -7.516 1.00 98.44 91 THR A N 1
ATOM 695 C CA . THR A 1 91 ? 10.917 -8.544 -6.425 1.00 98.44 91 THR A CA 1
ATOM 696 C C . THR A 1 91 ? 9.522 -9.163 -6.486 1.00 98.44 91 THR A C 1
ATOM 698 O O . THR A 1 91 ? 9.085 -9.735 -5.492 1.00 98.44 91 THR A O 1
ATOM 701 N N . ILE A 1 92 ? 8.868 -9.150 -7.653 1.00 98.62 92 ILE A N 1
ATOM 702 C CA . ILE A 1 92 ? 7.542 -9.754 -7.866 1.00 98.62 92 ILE A CA 1
ATOM 703 C C . ILE A 1 92 ? 7.552 -11.242 -7.505 1.00 98.62 92 ILE A C 1
ATOM 705 O O . ILE A 1 92 ? 6.729 -11.680 -6.705 1.00 98.62 92 ILE A O 1
ATOM 709 N N . ASN A 1 93 ? 8.531 -12.001 -8.008 1.00 98.56 93 ASN A N 1
ATOM 710 C CA . ASN A 1 93 ? 8.639 -13.429 -7.701 1.00 98.56 93 ASN A C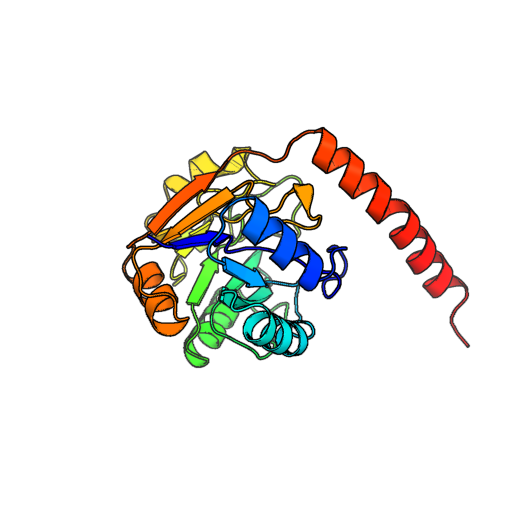A 1
ATOM 711 C C . ASN A 1 93 ? 8.731 -13.685 -6.189 1.00 98.56 93 ASN A C 1
ATOM 713 O O . ASN A 1 93 ? 8.025 -14.543 -5.669 1.00 98.56 93 ASN A O 1
ATOM 717 N N . LYS A 1 94 ? 9.536 -12.899 -5.461 1.00 98.56 94 LYS A N 1
ATOM 718 C CA . LYS A 1 94 ? 9.642 -13.014 -3.997 1.00 98.56 94 LYS A CA 1
ATOM 719 C C . LYS A 1 94 ? 8.337 -12.680 -3.279 1.00 98.56 94 LYS A C 1
ATOM 721 O O . LYS A 1 94 ? 8.000 -13.338 -2.300 1.00 98.56 94 LYS A O 1
ATOM 726 N N . ILE A 1 95 ? 7.598 -11.678 -3.756 1.00 98.62 95 ILE A N 1
ATOM 727 C CA . ILE A 1 95 ? 6.276 -11.341 -3.211 1.00 98.62 95 ILE A CA 1
ATOM 728 C C . ILE A 1 95 ? 5.326 -12.535 -3.375 1.00 98.62 95 ILE A C 1
ATOM 730 O O . ILE A 1 95 ? 4.646 -12.919 -2.421 1.00 98.62 95 ILE A O 1
ATOM 734 N N . HIS A 1 96 ? 5.312 -13.153 -4.558 1.00 98.56 96 HIS A N 1
ATOM 735 C CA . HIS A 1 96 ? 4.470 -14.314 -4.854 1.00 98.56 96 HIS A CA 1
ATOM 736 C C . HIS A 1 96 ? 4.868 -15.563 -4.063 1.00 98.56 96 HIS A C 1
ATOM 738 O O . HIS A 1 96 ? 3.985 -16.234 -3.534 1.00 98.56 96 HIS A O 1
ATOM 744 N N . GLU A 1 97 ? 6.167 -15.840 -3.904 1.00 98.06 97 GLU A N 1
ATOM 745 C CA . GLU A 1 97 ? 6.692 -16.923 -3.050 1.00 98.06 97 GLU A CA 1
ATOM 746 C C . GLU A 1 97 ? 6.204 -16.800 -1.597 1.00 98.06 97 GLU A C 1
ATOM 748 O O . GLU A 1 97 ? 5.974 -17.796 -0.915 1.00 98.06 97 GLU A O 1
ATOM 753 N N . MET A 1 98 ? 6.005 -15.569 -1.122 1.00 97.56 98 MET A N 1
ATOM 754 C CA . MET A 1 98 ? 5.489 -15.277 0.216 1.00 97.56 98 MET A CA 1
ATOM 755 C C . MET A 1 98 ? 3.953 -15.294 0.304 1.00 97.56 98 MET A C 1
ATOM 757 O O . MET A 1 98 ? 3.402 -15.013 1.368 1.00 97.56 98 MET A O 1
ATOM 761 N N . GLY A 1 99 ? 3.254 -15.606 -0.792 1.00 97.44 99 GLY A N 1
ATOM 762 C CA . GLY A 1 99 ? 1.790 -15.615 -0.868 1.00 97.44 99 GLY A CA 1
ATOM 763 C C . GLY A 1 99 ? 1.153 -14.226 -0.973 1.00 97.44 99 GLY A C 1
ATOM 764 O O . GLY A 1 99 ? -0.068 -14.105 -0.850 1.00 97.44 99 GLY A O 1
ATOM 765 N N . GLY A 1 100 ? 1.960 -13.185 -1.193 1.00 98.38 100 GLY A N 1
ATOM 766 C CA . GLY A 1 100 ? 1.495 -11.819 -1.384 1.00 98.38 100 GLY A CA 1
ATOM 767 C C . GLY A 1 100 ? 0.984 -11.541 -2.795 1.00 98.38 100 GLY A C 1
ATOM 768 O O . GLY A 1 100 ? 0.929 -12.419 -3.664 1.00 98.38 100 GLY A O 1
ATOM 769 N N . ILE A 1 101 ? 0.619 -10.281 -3.016 1.00 98.69 101 ILE A N 1
ATOM 770 C CA . ILE A 1 101 ? 0.309 -9.738 -4.343 1.00 98.69 101 ILE A CA 1
ATOM 771 C C . ILE A 1 101 ? 1.234 -8.564 -4.632 1.00 98.69 101 ILE A C 1
ATOM 773 O O . ILE A 1 101 ? 1.510 -7.770 -3.730 1.00 98.69 101 ILE A O 1
ATOM 777 N N . ALA A 1 102 ? 1.704 -8.469 -5.870 1.00 98.75 102 ALA A N 1
ATOM 778 C CA . ALA A 1 102 ? 2.581 -7.410 -6.338 1.00 98.75 102 ALA A CA 1
ATOM 779 C C . ALA A 1 102 ? 1.782 -6.375 -7.132 1.00 98.75 102 ALA A C 1
ATOM 781 O O . ALA A 1 102 ? 1.060 -6.706 -8.077 1.00 98.75 102 ALA A O 1
ATOM 782 N N . ILE A 1 103 ? 1.945 -5.114 -6.756 1.00 98.62 103 ILE A N 1
ATOM 783 C CA . ILE A 1 103 ? 1.260 -3.966 -7.335 1.00 98.62 103 ILE A CA 1
ATOM 784 C C . ILE A 1 103 ? 2.308 -3.038 -7.937 1.00 98.62 103 ILE A C 1
ATOM 786 O O . ILE A 1 103 ? 3.267 -2.657 -7.266 1.00 98.62 103 ILE A O 1
ATOM 790 N N . ALA A 1 104 ? 2.100 -2.648 -9.192 1.00 97.56 104 ALA A N 1
ATOM 791 C CA . ALA A 1 104 ? 2.853 -1.561 -9.801 1.00 97.56 104 ALA A CA 1
ATOM 792 C C . ALA A 1 104 ? 2.385 -0.232 -9.183 1.00 97.56 104 ALA A C 1
ATOM 794 O O . ALA A 1 104 ? 1.292 0.250 -9.508 1.00 97.56 104 ALA A O 1
ATOM 795 N N . ALA A 1 105 ? 3.181 0.300 -8.252 1.00 95.06 105 ALA A N 1
ATOM 796 C CA . ALA A 1 105 ? 2.919 1.562 -7.570 1.00 95.06 105 ALA A CA 1
ATOM 797 C C . ALA A 1 105 ? 3.189 2.722 -8.529 1.00 95.06 105 ALA A C 1
ATOM 799 O O . ALA A 1 105 ? 4.174 2.667 -9.266 1.00 95.06 105 ALA A O 1
ATOM 800 N N . HIS A 1 106 ? 2.266 3.695 -8.572 1.00 92.38 106 HIS A N 1
ATOM 801 C CA . HIS A 1 106 ? 2.352 4.931 -9.368 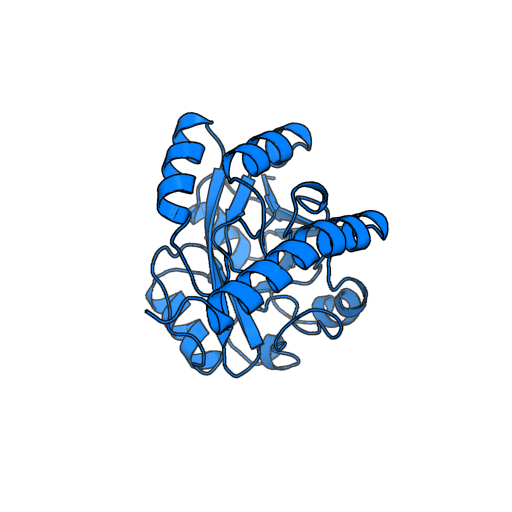1.00 92.38 106 HIS A CA 1
ATOM 802 C C . HIS A 1 106 ? 3.206 4.789 -10.655 1.00 92.38 106 HIS A C 1
ATOM 804 O O . HIS A 1 106 ? 4.160 5.538 -10.868 1.00 92.38 106 HIS A O 1
ATOM 810 N N . PRO A 1 107 ? 2.849 3.869 -11.581 1.00 89.25 107 PRO A N 1
ATOM 811 C CA . PRO A 1 107 ? 3.735 3.331 -12.630 1.00 89.25 107 PRO A CA 1
ATOM 812 C C . PRO A 1 107 ? 4.129 4.331 -13.720 1.00 89.25 107 PRO A C 1
ATOM 814 O O . PRO A 1 107 ? 4.814 3.974 -14.666 1.00 89.25 107 PRO A O 1
ATOM 817 N N . PHE A 1 108 ? 3.699 5.586 -13.631 1.00 87.50 108 PHE A N 1
ATOM 818 C CA . PHE A 1 108 ? 4.114 6.678 -14.514 1.00 87.50 108 PHE A CA 1
ATOM 819 C C . PHE A 1 108 ? 4.320 7.986 -13.723 1.00 87.50 108 PHE A C 1
ATOM 821 O O . PHE A 1 108 ? 4.263 9.078 -14.286 1.00 87.50 108 PHE A O 1
ATOM 828 N N . GLY A 1 109 ? 4.524 7.892 -12.404 1.00 79.31 109 GLY A N 1
ATOM 829 C CA . GLY A 1 109 ? 4.780 9.029 -11.527 1.00 79.31 109 GLY A CA 1
ATOM 830 C C . GLY A 1 109 ? 6.118 9.696 -11.844 1.00 79.31 109 GLY A C 1
ATOM 831 O O . GLY A 1 109 ? 7.148 9.030 -11.870 1.00 79.31 109 GLY A O 1
ATOM 832 N N . MET A 1 110 ? 6.102 11.009 -12.103 1.00 60.72 110 MET A N 1
ATOM 833 C CA . MET A 1 110 ? 7.282 11.751 -12.584 1.00 60.72 110 MET A CA 1
ATOM 834 C C . MET A 1 110 ? 7.784 12.837 -11.617 1.00 60.72 110 MET A C 1
ATOM 836 O O . MET A 1 110 ? 8.967 13.153 -11.622 1.00 60.72 110 MET A O 1
ATOM 840 N N . LEU A 1 111 ? 6.910 13.426 -10.791 1.00 51.69 111 LEU A N 1
ATOM 841 C CA . LEU A 1 111 ? 7.225 14.657 -10.042 1.00 51.69 111 LEU A CA 1
ATOM 842 C C . LEU A 1 111 ? 7.687 14.448 -8.591 1.00 51.69 111 LEU A C 1
ATOM 844 O O . LEU A 1 111 ? 8.328 15.343 -8.044 1.00 51.69 111 LEU A O 1
ATOM 848 N N . TYR A 1 112 ? 7.377 13.306 -7.964 1.00 47.56 112 TYR A N 1
ATOM 849 C CA . TYR A 1 112 ? 7.583 13.125 -6.516 1.00 47.56 112 TYR A CA 1
ATOM 850 C C . TYR A 1 112 ? 8.245 11.804 -6.098 1.00 47.56 112 TYR A C 1
ATOM 852 O O . TYR A 1 112 ? 8.688 11.712 -4.954 1.00 47.56 112 TYR A O 1
ATOM 860 N N . HIS A 1 113 ? 8.359 10.815 -6.992 1.00 52.16 113 HIS A N 1
ATOM 861 C CA . HIS A 1 113 ? 8.745 9.450 -6.615 1.00 52.16 113 HIS A CA 1
ATOM 862 C C . HIS A 1 113 ? 10.107 9.032 -7.156 1.00 52.16 113 HIS A C 1
ATOM 864 O O . HIS A 1 113 ? 10.556 9.441 -8.231 1.00 52.16 113 HIS A O 1
ATOM 870 N N . ARG A 1 114 ? 10.773 8.210 -6.348 1.00 55.91 114 ARG A N 1
ATOM 871 C CA . ARG A 1 114 ? 12.073 7.612 -6.616 1.00 55.91 114 ARG A CA 1
ATOM 872 C C . ARG A 1 114 ? 11.863 6.395 -7.513 1.00 55.91 114 ARG A C 1
ATOM 874 O O . ARG A 1 114 ? 11.810 5.285 -7.028 1.00 55.91 114 ARG A O 1
ATOM 881 N N . ASN A 1 115 ? 11.848 6.613 -8.823 1.00 74.62 115 ASN A N 1
ATOM 882 C CA . ASN A 1 115 ? 11.748 5.571 -9.851 1.00 74.62 115 ASN A CA 1
ATOM 883 C C . ASN A 1 115 ? 10.349 4.949 -9.986 1.00 74.62 115 ASN A C 1
ATOM 885 O O . ASN A 1 115 ? 9.742 4.450 -9.047 1.00 74.62 115 ASN A O 1
ATOM 889 N N . SER A 1 116 ? 9.874 4.918 -11.223 1.00 85.56 116 SER A N 1
ATOM 890 C CA . SER A 1 116 ? 8.596 4.344 -11.612 1.00 85.56 116 SER A CA 1
ATOM 891 C C . SER A 1 116 ? 8.845 3.165 -12.551 1.00 85.56 116 SER A C 1
ATOM 893 O O . SER A 1 116 ? 9.715 3.247 -13.419 1.00 85.56 116 SER A O 1
ATOM 895 N N . VAL A 1 117 ? 8.053 2.098 -12.406 1.00 91.75 117 VAL A N 1
ATOM 896 C CA . VAL A 1 117 ? 8.166 0.888 -13.241 1.00 91.75 117 VAL A CA 1
ATOM 897 C C . VAL A 1 117 ? 7.780 1.110 -14.705 1.00 91.75 117 VAL A C 1
ATOM 899 O O . VAL A 1 117 ? 8.106 0.286 -15.558 1.00 91.75 117 VAL A O 1
ATOM 902 N N . GLY A 1 118 ? 7.119 2.221 -15.037 1.00 92.12 118 GLY A N 1
ATOM 903 C CA . GLY A 1 118 ? 6.835 2.585 -16.421 1.00 92.12 118 GLY A CA 1
ATOM 904 C C . GLY A 1 118 ? 6.070 1.499 -17.177 1.00 92.12 118 GLY A C 1
ATOM 905 O O . GLY A 1 118 ? 5.122 0.884 -16.680 1.00 92.12 118 GLY A O 1
ATOM 906 N N . ILE A 1 119 ? 6.533 1.228 -18.399 1.00 92.25 119 ILE A N 1
ATOM 907 C CA . ILE A 1 119 ? 5.956 0.209 -19.280 1.00 92.25 119 ILE A CA 1
ATOM 908 C C . ILE A 1 119 ? 6.062 -1.213 -18.709 1.00 92.25 119 ILE A C 1
ATOM 910 O O . ILE A 1 119 ? 5.210 -2.052 -19.012 1.00 92.25 119 ILE A O 1
ATOM 914 N N . LEU A 1 120 ? 7.017 -1.475 -17.805 1.00 95.19 120 LEU A N 1
ATOM 915 C CA . LEU A 1 120 ? 7.183 -2.786 -17.170 1.00 95.19 120 LEU A CA 1
ATOM 916 C C . LEU A 1 120 ? 5.949 -3.195 -16.361 1.00 95.19 120 LEU A C 1
ATOM 918 O O . LEU A 1 120 ? 5.721 -4.387 -16.165 1.00 95.19 120 LEU A O 1
ATOM 922 N N . ALA A 1 121 ? 5.116 -2.239 -15.932 1.00 95.38 121 ALA A N 1
ATOM 923 C CA . ALA A 1 121 ? 3.824 -2.530 -15.311 1.00 95.38 121 ALA A CA 1
ATOM 924 C C . ALA A 1 121 ? 2.901 -3.376 -16.214 1.00 95.38 121 ALA A C 1
ATOM 926 O O . ALA A 1 121 ? 2.078 -4.142 -15.709 1.00 95.38 121 ALA A O 1
ATOM 927 N N . SER A 1 122 ? 3.046 -3.261 -17.539 1.00 94.44 122 SER A N 1
ATOM 928 C CA . SER A 1 122 ? 2.309 -4.066 -18.522 1.00 94.44 122 SER A CA 1
ATOM 929 C C . SER A 1 122 ? 3.000 -5.392 -18.865 1.00 94.44 122 SER A C 1
ATOM 931 O O . SER A 1 122 ? 2.321 -6.392 -19.088 1.00 94.44 122 SER A O 1
ATOM 933 N N . GLU A 1 123 ? 4.334 -5.425 -18.847 1.00 96.44 123 GLU A N 1
ATOM 934 C CA . GLU A 1 123 ? 5.140 -6.564 -19.312 1.00 96.44 123 GLU A CA 1
ATOM 935 C C . GLU A 1 123 ? 5.406 -7.606 -18.218 1.00 96.44 123 GLU A C 1
ATOM 937 O O . GLU A 1 123 ? 5.552 -8.799 -18.490 1.00 96.44 123 GLU A O 1
ATOM 942 N N . LEU A 1 124 ? 5.488 -7.166 -16.962 1.00 97.94 124 LEU A N 1
ATOM 943 C CA . LEU A 1 124 ? 5.817 -8.018 -15.826 1.00 97.94 124 LEU A CA 1
ATOM 944 C C . LEU A 1 124 ? 4.561 -8.618 -15.168 1.00 97.94 124 LEU A C 1
ATOM 946 O O . LEU A 1 124 ? 3.441 -8.115 -15.334 1.00 97.94 124 LEU A O 1
ATOM 950 N N . PRO A 1 125 ? 4.711 -9.709 -14.392 1.00 97.56 125 PRO A N 1
ATOM 951 C CA . PRO A 1 125 ? 3.584 -10.405 -13.776 1.00 97.56 125 PRO A CA 1
ATOM 952 C C . PRO A 1 125 ? 3.059 -9.692 -12.515 1.00 97.56 125 PRO A C 1
ATOM 954 O O . PRO A 1 125 ? 2.864 -10.317 -11.480 1.00 97.56 125 PRO A O 1
ATOM 957 N N . PHE A 1 126 ? 2.811 -8.382 -12.582 1.00 98.62 126 PHE A N 1
ATOM 958 C CA . PHE A 1 126 ? 2.054 -7.678 -11.546 1.00 98.62 126 PHE A CA 1
ATOM 959 C C . PHE A 1 126 ? 0.616 -8.211 -11.472 1.00 98.62 126 PHE A C 1
ATOM 961 O O . PHE A 1 126 ? 0.003 -8.485 -12.510 1.00 98.62 126 PHE A O 1
ATOM 968 N N . ASP A 1 127 ? 0.078 -8.326 -10.255 1.00 98.69 127 ASP A N 1
ATOM 969 C CA . ASP A 1 127 ? -1.316 -8.716 -10.010 1.00 98.69 127 ASP A CA 1
ATOM 970 C C . ASP A 1 127 ? -2.272 -7.534 -10.240 1.00 98.69 127 ASP A C 1
ATOM 972 O O . ASP A 1 127 ? -3.414 -7.715 -10.664 1.00 98.69 127 ASP A O 1
ATOM 976 N N . ALA A 1 128 ? -1.815 -6.314 -9.948 1.00 98.50 128 ALA A N 1
ATOM 977 C CA . ALA A 1 128 ? -2.583 -5.090 -10.129 1.00 98.50 128 ALA A CA 1
ATOM 978 C C . ALA A 1 128 ? -1.680 -3.877 -10.389 1.00 98.50 128 ALA A C 1
ATOM 980 O O . ALA A 1 128 ? -0.463 -3.918 -10.209 1.00 98.50 128 ALA A O 1
ATOM 981 N N . VAL A 1 129 ? -2.306 -2.781 -10.803 1.00 97.94 129 VAL A N 1
ATOM 982 C CA . VAL A 1 129 ? -1.662 -1.497 -11.062 1.00 97.94 129 VAL A CA 1
ATOM 983 C C . VAL A 1 129 ? -2.417 -0.380 -10.355 1.00 97.94 129 VAL A C 1
ATOM 985 O O . VAL A 1 129 ? -3.655 -0.360 -10.347 1.00 97.94 129 VAL A O 1
ATOM 988 N N . GLU A 1 130 ? -1.684 0.569 -9.776 1.00 97.31 130 GLU A N 1
ATOM 989 C CA . GLU A 1 130 ? -2.270 1.827 -9.324 1.00 97.31 130 GLU A CA 1
ATOM 990 C C . GLU A 1 130 ? -2.716 2.661 -10.525 1.00 97.31 130 GLU A C 1
ATOM 992 O O . GLU A 1 130 ? -1.959 3.428 -11.115 1.00 97.31 130 GLU A O 1
ATOM 997 N N . ALA A 1 131 ? -3.984 2.498 -10.891 1.00 96.12 131 ALA A N 1
ATOM 998 C CA . ALA A 1 131 ? -4.635 3.287 -11.925 1.00 96.12 131 ALA A CA 1
ATOM 999 C C . ALA A 1 131 ? -4.984 4.697 -11.429 1.00 96.12 131 ALA A C 1
ATOM 1001 O O . ALA A 1 131 ? -5.125 5.610 -12.240 1.00 96.12 131 ALA A O 1
ATOM 1002 N N . ILE A 1 132 ? -5.152 4.865 -10.109 1.00 96.31 132 ILE A N 1
ATOM 1003 C CA . ILE A 1 132 ? -5.335 6.166 -9.461 1.00 96.31 132 ILE A CA 1
ATOM 1004 C C . ILE A 1 132 ? -4.406 6.280 -8.254 1.00 96.31 132 ILE A C 1
ATOM 1006 O O . ILE A 1 132 ? -4.663 5.679 -7.215 1.00 96.31 132 ILE A O 1
ATOM 1010 N N . ASN A 1 133 ? -3.387 7.125 -8.366 1.00 95.44 133 ASN A N 1
ATOM 1011 C CA . ASN A 1 133 ? -2.583 7.577 -7.234 1.00 95.44 133 ASN A CA 1
ATOM 1012 C C . ASN A 1 133 ? -2.856 9.074 -6.986 1.00 95.44 133 ASN A C 1
ATOM 1014 O O . ASN A 1 133 ? -2.965 9.857 -7.937 1.00 95.44 133 ASN A O 1
ATOM 1018 N N . SER A 1 134 ? -3.039 9.488 -5.726 1.00 93.06 134 SER A N 1
ATOM 1019 C CA . SER A 1 134 ? -3.416 10.885 -5.422 1.00 93.06 134 SER A CA 1
ATOM 1020 C C . SER A 1 134 ? -2.255 11.869 -5.571 1.00 93.06 134 SER A C 1
ATOM 1022 O O . SER A 1 134 ? -2.494 13.032 -5.913 1.00 93.06 134 SER A O 1
ATOM 1024 N N . ARG A 1 135 ? -1.016 11.424 -5.331 1.00 90.44 135 ARG A N 1
ATOM 1025 C CA . ARG A 1 135 ? 0.208 12.222 -5.498 1.00 90.44 135 ARG A CA 1
ATOM 1026 C C . ARG A 1 135 ? 0.677 12.272 -6.955 1.00 90.44 135 ARG A C 1
ATOM 1028 O O . ARG A 1 135 ? 1.223 13.285 -7.383 1.00 90.44 135 ARG A O 1
ATOM 1035 N N . CYS A 1 136 ? 0.363 11.243 -7.743 1.00 85.75 136 CYS A N 1
ATOM 1036 C CA . CYS A 1 136 ? 0.699 11.132 -9.168 1.00 85.75 136 CYS A CA 1
ATOM 1037 C C . CYS A 1 136 ? -0.512 11.243 -10.110 1.00 85.75 136 CYS A C 1
ATOM 1039 O O . CYS A 1 136 ? -0.574 10.587 -11.149 1.00 85.75 136 CYS A O 1
ATOM 1041 N N . TYR A 1 137 ? -1.482 12.098 -9.773 1.00 83.75 137 TYR A N 1
ATOM 1042 C CA . TYR A 1 137 ? -2.802 12.074 -10.411 1.00 83.75 137 TYR A CA 1
ATOM 1043 C C . TYR A 1 137 ? -2.802 12.306 -11.934 1.00 83.75 137 TYR A C 1
ATOM 1045 O O . TYR A 1 137 ? -3.620 11.730 -12.649 1.00 83.75 137 TYR A O 1
ATOM 1053 N N . SER A 1 138 ? -1.881 13.122 -12.455 1.00 82.81 138 SER A N 1
ATOM 1054 C CA . SER A 1 138 ? -1.764 13.401 -13.896 1.00 82.81 138 SER A CA 1
ATOM 1055 C C . SER A 1 138 ? -1.391 12.167 -14.725 1.00 82.81 138 SER A C 1
ATOM 1057 O O . SER A 1 138 ? -1.749 12.079 -15.899 1.00 82.81 138 SER A O 1
ATOM 1059 N N . ALA A 1 139 ? -0.718 11.194 -14.112 1.00 81.31 139 ALA A N 1
ATOM 1060 C CA . ALA A 1 139 ? -0.228 9.988 -14.768 1.00 81.31 139 ALA A CA 1
ATOM 1061 C C . ALA A 1 139 ? -1.287 8.865 -14.848 1.00 81.31 139 ALA A C 1
ATOM 1063 O O . ALA A 1 139 ? -1.128 7.885 -15.584 1.00 81.31 139 ALA A O 1
ATOM 1064 N N . ASN A 1 140 ? -2.415 9.036 -14.151 1.00 84.69 140 ASN A N 1
ATOM 1065 C CA . ASN A 1 140 ? -3.496 8.053 -14.053 1.00 84.69 140 ASN A CA 1
ATOM 1066 C C . ASN A 1 140 ? -4.121 7.700 -15.412 1.00 84.69 140 ASN A C 1
ATOM 1068 O O . ASN A 1 140 ? -4.586 6.579 -15.610 1.00 84.69 140 ASN A O 1
ATOM 1072 N N . ASN A 1 141 ? -4.133 8.628 -16.376 1.00 86.94 141 ASN A N 1
ATOM 1073 C CA . ASN A 1 141 ? -4.692 8.380 -17.713 1.00 86.94 141 ASN A CA 1
ATOM 1074 C C . ASN A 1 141 ? -3.923 7.299 -18.485 1.00 86.94 141 ASN A C 1
ATOM 1076 O O . ASN A 1 141 ? -4.508 6.604 -19.315 1.00 86.94 141 ASN A O 1
ATOM 1080 N N . ILE A 1 142 ? -2.620 7.163 -18.229 1.00 87.44 142 ILE A N 1
ATOM 1081 C CA . ILE A 1 142 ? -1.783 6.134 -18.852 1.00 87.44 142 ILE A CA 1
ATOM 1082 C C . ILE A 1 142 ? -1.940 4.824 -18.078 1.00 87.44 142 ILE A C 1
ATOM 1084 O O . ILE A 1 142 ? -2.205 3.786 -18.680 1.00 87.44 142 ILE A O 1
ATOM 1088 N N . ALA A 1 143 ? -1.884 4.882 -16.744 1.00 89.00 143 ALA A N 1
ATOM 1089 C CA . ALA A 1 143 ? -2.031 3.706 -15.887 1.00 89.00 143 ALA A CA 1
ATOM 1090 C C . ALA A 1 143 ? -3.376 2.977 -16.084 1.00 89.00 143 ALA A C 1
ATOM 1092 O O . ALA A 1 143 ? -3.423 1.750 -16.073 1.00 89.00 143 ALA A O 1
ATOM 1093 N N . GLN A 1 144 ? -4.464 3.709 -16.350 1.00 91.88 144 GLN A N 1
ATOM 1094 C CA . GLN A 1 144 ? -5.783 3.129 -16.639 1.00 91.88 144 GLN A CA 1
ATOM 1095 C C . GLN A 1 144 ? -5.828 2.262 -17.907 1.00 91.88 144 GLN A C 1
ATOM 1097 O O . GLN A 1 144 ? -6.692 1.390 -18.007 1.00 91.88 144 GLN A O 1
ATOM 1102 N N . LYS A 1 145 ? -4.914 2.479 -18.862 1.00 93.56 145 LYS A N 1
ATOM 1103 C CA . LYS A 1 145 ? -4.850 1.722 -20.122 1.00 93.56 145 LYS A CA 1
ATOM 1104 C C . LYS A 1 145 ? -4.136 0.377 -19.977 1.00 93.56 145 LYS A C 1
ATOM 1106 O O . LYS A 1 145 ? -4.209 -0.437 -20.890 1.00 93.56 145 LYS A O 1
ATOM 1111 N N . ILE A 1 146 ? -3.448 0.138 -18.859 1.00 94.44 146 ILE A N 1
ATOM 1112 C CA . ILE A 1 146 ? -2.743 -1.122 -18.613 1.00 94.44 146 ILE A CA 1
ATOM 1113 C C . ILE A 1 146 ? -3.761 -2.250 -18.406 1.00 94.44 146 ILE A C 1
ATOM 1115 O O . ILE A 1 146 ? -4.682 -2.142 -17.589 1.00 94.44 146 ILE A O 1
ATOM 1119 N N . ASP A 1 147 ? -3.571 -3.369 -19.104 1.00 95.50 147 ASP A N 1
ATOM 1120 C CA . ASP A 1 147 ? -4.421 -4.554 -18.975 1.00 95.50 147 ASP A CA 1
ATOM 1121 C C . ASP A 1 147 ? -4.064 -5.408 -17.743 1.00 95.50 147 ASP A C 1
ATOM 1123 O O . ASP A 1 147 ? -3.574 -6.530 -17.824 1.00 95.50 147 ASP A O 1
ATOM 1127 N N . LYS A 1 148 ? -4.258 -4.817 -16.561 1.00 97.06 148 LYS A N 1
ATOM 1128 C CA . LYS A 1 148 ? -4.122 -5.451 -15.238 1.00 97.06 148 LYS A CA 1
ATOM 1129 C C . LYS A 1 148 ? -5.306 -5.071 -14.358 1.00 97.06 148 LYS A C 1
ATOM 1131 O O . LYS A 1 148 ? -6.083 -4.186 -14.727 1.00 97.06 148 LYS A O 1
ATOM 1136 N N . THR A 1 149 ? -5.459 -5.687 -13.185 1.00 98.38 149 THR A N 1
ATOM 1137 C CA . THR A 1 149 ? -6.438 -5.205 -12.199 1.00 98.38 149 THR A CA 1
ATOM 1138 C C . THR A 1 149 ? -6.136 -3.754 -11.839 1.00 98.38 149 THR A C 1
ATOM 1140 O O . THR A 1 149 ? -5.007 -3.416 -11.492 1.00 98.38 149 THR A O 1
ATOM 1143 N N . LYS A 1 150 ? -7.157 -2.896 -11.882 1.00 98.25 150 LYS A N 1
ATOM 1144 C CA . LYS A 1 150 ? -7.023 -1.477 -11.560 1.00 98.25 150 LYS A CA 1
ATOM 1145 C C . LYS A 1 150 ? -7.351 -1.240 -10.091 1.00 98.25 150 LYS A C 1
ATOM 1147 O O . LYS A 1 150 ? -8.434 -1.608 -9.622 1.00 98.25 150 LYS A O 1
ATOM 1152 N N . ILE A 1 151 ? -6.435 -0.596 -9.382 1.00 98.56 151 ILE A N 1
ATOM 1153 C CA . ILE A 1 151 ? -6.625 -0.171 -7.995 1.00 98.56 151 ILE A CA 1
ATOM 1154 C C . ILE A 1 151 ? -6.259 1.302 -7.810 1.00 98.56 151 ILE A C 1
ATOM 1156 O O . ILE A 1 151 ? -5.801 1.975 -8.735 1.00 98.56 151 ILE A O 1
ATOM 1160 N N . ALA A 1 152 ? -6.509 1.800 -6.608 1.00 98.19 152 ALA A N 1
ATOM 1161 C CA . ALA A 1 152 ? -6.225 3.154 -6.190 1.00 98.19 152 ALA A CA 1
ATOM 1162 C C . ALA A 1 152 ? -5.652 3.199 -4.769 1.00 98.19 152 ALA A C 1
ATOM 1164 O O . ALA A 1 152 ? -6.111 2.456 -3.892 1.00 98.19 152 ALA A O 1
ATOM 1165 N N . GLY A 1 153 ? -4.712 4.118 -4.564 1.00 97.62 153 GLY A N 1
ATOM 1166 C CA . GLY A 1 153 ? -4.042 4.388 -3.295 1.00 97.62 153 GLY A CA 1
ATOM 1167 C C . GLY A 1 153 ? -3.830 5.887 -3.106 1.00 97.62 153 GLY A C 1
ATOM 1168 O O . GLY A 1 153 ? -3.606 6.629 -4.072 1.00 97.62 153 GLY A O 1
ATOM 1169 N N . SER A 1 154 ? -3.983 6.373 -1.875 1.00 96.88 154 SER A N 1
ATOM 1170 C CA . SER A 1 154 ? -3.745 7.789 -1.590 1.00 96.88 154 SER A CA 1
ATOM 1171 C C . SER A 1 154 ? -2.272 8.154 -1.623 1.00 96.88 154 SER A C 1
ATOM 1173 O O . SER A 1 154 ? -1.980 9.308 -1.941 1.00 96.88 154 SER A O 1
ATOM 1175 N N . ASP A 1 155 ? -1.389 7.191 -1.333 1.00 95.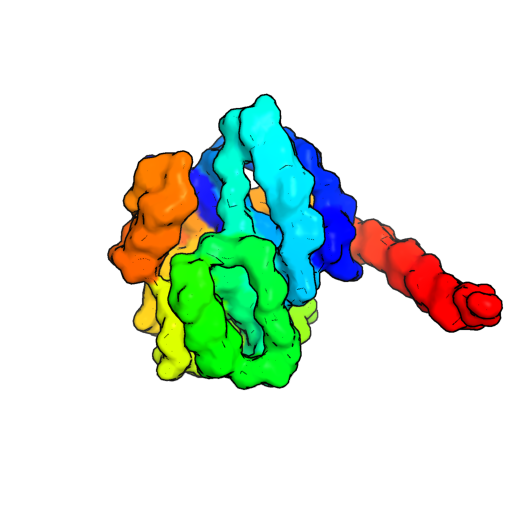50 155 ASP A N 1
ATOM 1176 C CA . ASP A 1 155 ? 0.045 7.436 -1.176 1.00 95.50 155 ASP A CA 1
ATOM 1177 C C . ASP A 1 155 ? 0.282 8.472 -0.062 1.00 95.50 155 ASP A C 1
ATOM 1179 O O . ASP A 1 155 ? 1.018 9.458 -0.171 1.00 95.50 155 ASP A O 1
ATOM 1183 N N . ALA A 1 156 ? -0.510 8.320 1.004 1.00 96.31 156 ALA A N 1
ATOM 1184 C CA . ALA A 1 156 ? -0.579 9.287 2.079 1.00 96.31 156 ALA A CA 1
ATOM 1185 C C . ALA A 1 156 ? 0.677 9.222 2.936 1.00 96.31 156 ALA A C 1
ATOM 1187 O O . ALA A 1 156 ? 0.988 8.184 3.513 1.00 96.31 156 ALA A O 1
ATOM 1188 N N . HIS A 1 157 ? 1.330 10.370 3.082 1.00 94.94 157 HIS A N 1
ATOM 1189 C CA . HIS A 1 157 ? 2.452 10.557 4.001 1.00 94.94 157 HIS A CA 1
ATOM 1190 C C . HIS A 1 157 ? 2.079 11.417 5.222 1.00 94.94 157 HIS A C 1
ATOM 1192 O O . HIS A 1 157 ? 2.796 11.448 6.225 1.00 94.94 157 HIS A O 1
ATOM 1198 N N . ILE A 1 158 ? 0.941 12.114 5.128 1.00 94.06 158 ILE A N 1
ATOM 1199 C CA . ILE A 1 158 ? 0.288 12.870 6.204 1.00 94.06 158 ILE A CA 1
ATOM 1200 C C . ILE A 1 158 ? -1.197 12.497 6.280 1.00 94.06 158 ILE A C 1
ATOM 1202 O O . ILE A 1 158 ? -1.809 12.086 5.288 1.00 94.06 158 ILE A O 1
ATOM 1206 N N . LYS A 1 159 ? -1.823 12.682 7.444 1.00 93.69 159 LYS A N 1
ATOM 1207 C CA . LYS A 1 159 ? -3.195 12.200 7.707 1.00 93.69 159 LYS A CA 1
ATOM 1208 C C . LYS A 1 159 ? -4.254 12.842 6.812 1.00 93.69 159 LYS A C 1
ATOM 1210 O O . LYS A 1 159 ? -5.330 12.277 6.609 1.00 93.69 159 LYS A O 1
ATOM 1215 N N . GLU A 1 160 ? -4.009 14.045 6.300 1.00 94.31 160 GLU A N 1
ATOM 1216 C CA . GLU A 1 160 ? -4.941 14.764 5.431 1.00 94.31 160 GLU A CA 1
ATOM 1217 C C . GLU A 1 160 ? -4.984 14.212 3.999 1.00 94.31 160 GLU A C 1
ATOM 1219 O O . GLU A 1 160 ? -5.930 14.525 3.266 1.00 94.31 160 GLU A O 1
ATOM 1224 N N . GLU A 1 161 ? -3.990 13.412 3.605 1.00 95.81 161 GLU A N 1
ATOM 1225 C CA . GLU A 1 161 ? -3.939 12.722 2.311 1.00 95.81 161 GLU A CA 1
ATOM 1226 C C . GLU A 1 161 ? -4.718 11.400 2.335 1.00 95.81 161 GLU A C 1
ATOM 1228 O O . GLU A 1 161 ? -5.265 11.001 1.306 1.00 95.81 161 GLU A O 1
ATOM 1233 N N . LEU A 1 162 ? -4.858 10.772 3.510 1.00 97.75 162 LEU A N 1
ATOM 1234 C CA . LEU A 1 162 ? -5.539 9.487 3.675 1.00 97.75 162 LEU A CA 1
ATOM 1235 C C . LEU A 1 162 ? -6.944 9.495 3.052 1.00 97.75 162 LEU A C 1
ATOM 1237 O O . LEU A 1 162 ? -7.782 10.358 3.350 1.00 97.75 162 LEU A O 1
ATOM 1241 N N . GLY A 1 163 ? -7.214 8.509 2.192 1.00 97.31 163 GLY A N 1
ATOM 1242 C CA . GLY A 1 163 ? -8.493 8.342 1.507 1.00 97.31 163 GLY A CA 1
ATOM 1243 C C . GLY A 1 163 ? -8.775 9.362 0.398 1.00 97.31 163 GLY A C 1
ATOM 1244 O O . GLY A 1 163 ? -9.917 9.450 -0.064 1.00 97.31 163 GLY A O 1
ATOM 1245 N N . ARG A 1 164 ? -7.780 10.148 -0.051 1.00 96.94 164 ARG A N 1
ATOM 1246 C CA . ARG A 1 164 ? -7.887 10.947 -1.292 1.00 96.94 164 ARG A CA 1
ATOM 1247 C C . ARG A 1 164 ? -8.125 10.068 -2.518 1.00 96.94 164 ARG A C 1
ATOM 1249 O O . ARG A 1 164 ? -8.916 10.453 -3.382 1.00 96.94 164 ARG A O 1
ATOM 1256 N N . ALA A 1 165 ? -7.535 8.879 -2.524 1.00 97.94 165 ALA A N 1
ATOM 1257 C CA . ALA A 1 165 ? -7.869 7.787 -3.415 1.00 97.94 165 ALA A CA 1
ATOM 1258 C C . ALA A 1 165 ? -7.986 6.491 -2.609 1.00 97.94 165 ALA A C 1
ATOM 1260 O O . ALA A 1 165 ? -7.371 6.343 -1.559 1.00 97.94 165 ALA A O 1
ATOM 1261 N N . TYR A 1 166 ? -8.861 5.603 -3.059 1.00 98.69 166 TYR A N 1
ATOM 1262 C CA . TYR A 1 166 ? -9.187 4.344 -2.410 1.00 98.69 166 TYR A CA 1
ATOM 1263 C C . TYR A 1 166 ? -9.827 3.395 -3.425 1.00 98.69 166 TYR A C 1
ATOM 1265 O O . TYR A 1 166 ? -10.396 3.796 -4.441 1.00 98.69 166 TYR A O 1
ATOM 1273 N N . THR A 1 167 ? -9.785 2.110 -3.123 1.00 98.81 167 THR A N 1
ATOM 1274 C CA . THR A 1 167 ? -10.354 1.047 -3.940 1.00 98.81 167 THR A CA 1
ATO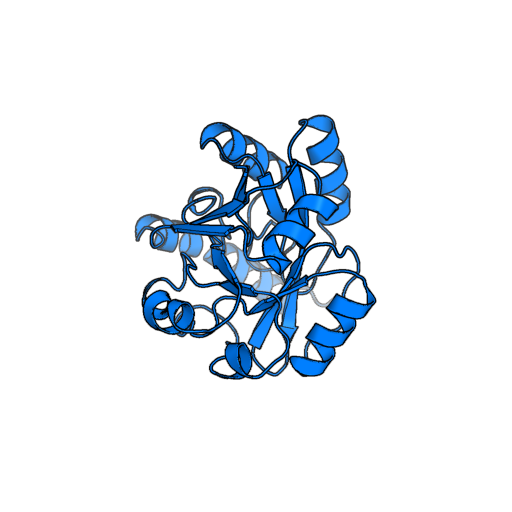M 1275 C C . THR A 1 167 ? -11.598 0.488 -3.268 1.00 98.81 167 THR A C 1
ATOM 1277 O O . THR A 1 167 ? -11.566 0.110 -2.097 1.00 98.81 167 THR A O 1
ATOM 1280 N N . LEU A 1 168 ? -12.702 0.390 -4.010 1.00 98.81 168 LEU A N 1
ATOM 1281 C CA . LEU A 1 168 ? -13.826 -0.443 -3.599 1.00 98.81 168 LEU A CA 1
ATOM 1282 C C . LEU A 1 168 ? -13.524 -1.896 -3.967 1.00 98.81 168 LEU A C 1
ATOM 1284 O O . LEU A 1 168 ? -13.355 -2.202 -5.146 1.00 98.81 168 LEU A O 1
ATOM 1288 N N . VAL A 1 169 ? -13.485 -2.793 -2.986 1.00 98.75 169 VAL A N 1
ATOM 1289 C CA . VAL A 1 169 ? -13.182 -4.218 -3.179 1.00 98.75 169 VAL A CA 1
ATOM 1290 C C . VAL A 1 169 ? -14.403 -5.063 -2.824 1.00 98.75 169 VAL A C 1
ATOM 1292 O O . VAL A 1 169 ? -14.973 -4.942 -1.736 1.00 98.75 169 VAL A O 1
ATOM 1295 N N . ASN A 1 170 ? -14.834 -5.936 -3.736 1.00 98.56 170 ASN A N 1
ATOM 1296 C CA . ASN A 1 170 ? -15.929 -6.867 -3.466 1.00 98.56 170 ASN A CA 1
ATOM 1297 C C . ASN A 1 170 ? -15.405 -8.140 -2.775 1.00 98.56 170 ASN A C 1
ATOM 1299 O O . ASN A 1 170 ? -15.119 -9.144 -3.429 1.00 98.56 170 ASN A O 1
ATOM 1303 N N . ALA A 1 171 ? -15.249 -8.072 -1.451 1.00 98.31 171 ALA A N 1
ATOM 1304 C CA . ALA A 1 171 ? -14.738 -9.156 -0.616 1.00 98.31 171 ALA A CA 1
ATOM 1305 C C . ALA A 1 171 ? -15.327 -9.124 0.803 1.00 98.31 171 ALA A C 1
ATOM 1307 O O . ALA A 1 171 ? -15.836 -8.101 1.261 1.00 98.31 171 ALA A O 1
ATOM 1308 N N . LYS A 1 172 ? -15.193 -10.246 1.521 1.00 98.19 172 LYS A N 1
ATOM 1309 C CA . LYS A 1 172 ? -15.352 -10.295 2.984 1.00 98.19 172 LYS A CA 1
ATOM 1310 C C . LYS A 1 172 ? -14.189 -9.543 3.664 1.00 98.19 172 LYS A C 1
ATOM 1312 O O . LYS A 1 172 ? -13.092 -9.551 3.100 1.00 98.19 172 LYS A O 1
ATOM 1317 N N . PRO A 1 173 ? -14.374 -8.963 4.868 1.00 97.12 173 PRO A N 1
ATOM 1318 C CA . PRO A 1 173 ? -13.359 -8.166 5.573 1.00 97.12 173 PRO A CA 1
ATOM 1319 C C . PRO A 1 173 ? -12.261 -9.035 6.214 1.00 97.12 173 PRO A C 1
ATOM 1321 O O . PRO A 1 173 ? -12.066 -9.046 7.422 1.00 97.12 173 PRO A O 1
ATOM 1324 N N . ASN A 1 174 ? -11.546 -9.813 5.403 1.00 96.75 174 ASN A N 1
ATOM 1325 C CA . ASN A 1 174 ? -10.345 -10.538 5.809 1.00 96.75 174 ASN A CA 1
ATOM 1326 C C . ASN A 1 174 ? -9.302 -10.479 4.693 1.00 96.75 174 ASN A C 1
ATOM 1328 O O . ASN A 1 174 ? -9.644 -10.474 3.509 1.00 96.75 174 ASN A O 1
ATOM 1332 N N . ILE A 1 175 ? -8.028 -10.489 5.087 1.00 98.06 175 ILE A N 1
ATOM 1333 C CA . ILE A 1 175 ? -6.892 -10.273 4.184 1.00 98.06 175 ILE A CA 1
ATOM 1334 C C . ILE A 1 175 ? -6.944 -11.239 2.993 1.00 98.06 175 ILE A C 1
ATOM 1336 O O . ILE A 1 175 ? -6.932 -10.797 1.851 1.00 98.06 175 ILE A O 1
ATOM 1340 N N . LYS A 1 176 ? -7.103 -12.548 3.230 1.00 98.19 176 LYS A N 1
ATOM 1341 C CA . LYS A 1 176 ? -7.125 -13.560 2.159 1.00 98.19 176 LYS A CA 1
ATOM 1342 C C . LYS A 1 176 ? -8.212 -13.290 1.110 1.00 98.19 176 LYS A C 1
ATOM 1344 O O . LYS A 1 176 ? -7.947 -13.372 -0.086 1.00 98.19 176 LYS A O 1
ATOM 1349 N N . SER A 1 177 ? -9.426 -12.953 1.546 1.00 98.50 177 SER A N 1
ATOM 1350 C CA . SER A 1 177 ? -10.542 -12.660 0.634 1.00 98.50 177 SER A CA 1
ATOM 1351 C C . SER A 1 177 ? -10.300 -11.386 -0.173 1.00 98.50 177 SER A C 1
ATOM 1353 O O . SER A 1 177 ? -10.638 -11.346 -1.352 1.00 98.50 177 SER A O 1
ATOM 1355 N N . ILE A 1 178 ? -9.694 -10.370 0.445 1.00 98.75 178 ILE A N 1
ATOM 1356 C CA . ILE A 1 178 ? -9.352 -9.103 -0.209 1.00 98.75 178 ILE A CA 1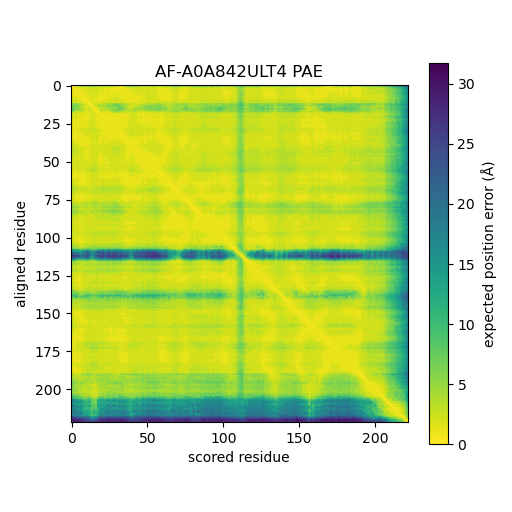
ATOM 1357 C C . ILE A 1 178 ? -8.291 -9.323 -1.287 1.00 98.75 178 ILE A C 1
ATOM 1359 O O . ILE A 1 178 ? -8.503 -8.918 -2.426 1.00 98.75 178 ILE A O 1
ATOM 1363 N N . LEU A 1 179 ? -7.193 -10.017 -0.965 1.00 98.69 179 LEU A N 1
ATOM 1364 C CA . LEU A 1 179 ? -6.128 -10.304 -1.933 1.00 98.69 179 LEU A CA 1
ATOM 1365 C C . LEU A 1 179 ? -6.664 -11.109 -3.125 1.00 98.69 179 LEU A C 1
ATOM 1367 O O . LEU A 1 179 ? -6.395 -10.761 -4.272 1.00 98.69 179 LEU A O 1
ATOM 1371 N N . ASN A 1 180 ? -7.492 -12.127 -2.872 1.00 98.62 180 ASN A N 1
ATOM 1372 C CA . ASN A 1 180 ? -8.132 -12.909 -3.933 1.00 98.62 180 ASN A CA 1
ATOM 1373 C C . ASN A 1 180 ? -9.077 -12.064 -4.799 1.00 98.62 180 ASN A C 1
ATOM 1375 O O . ASN A 1 180 ? -9.126 -12.248 -6.012 1.00 98.62 180 ASN A O 1
ATOM 1379 N N . ALA A 1 181 ? -9.826 -11.135 -4.200 1.00 98.69 181 ALA A N 1
ATOM 1380 C CA . ALA A 1 181 ? -10.700 -10.234 -4.944 1.00 98.69 181 ALA A CA 1
ATOM 1381 C C . ALA A 1 181 ? -9.908 -9.256 -5.824 1.00 98.69 181 ALA A C 1
ATOM 1383 O O . ALA A 1 181 ? -10.325 -9.007 -6.953 1.00 98.69 181 ALA A O 1
ATOM 1384 N N . ILE A 1 182 ? -8.760 -8.759 -5.350 1.00 98.62 182 ILE A N 1
ATOM 1385 C CA . ILE A 1 182 ? -7.847 -7.938 -6.157 1.00 98.62 182 ILE A CA 1
ATOM 1386 C C . ILE A 1 182 ? -7.289 -8.766 -7.324 1.00 98.62 182 ILE A C 1
ATOM 1388 O O . ILE A 1 182 ? -7.411 -8.349 -8.472 1.00 98.62 182 ILE A O 1
ATOM 1392 N N . LYS A 1 183 ? -6.777 -9.981 -7.084 1.00 98.19 183 LYS A N 1
ATOM 1393 C CA . LYS A 1 183 ? -6.306 -10.860 -8.175 1.00 98.19 183 LYS A CA 1
ATOM 1394 C C . LYS A 1 183 ? -7.391 -11.156 -9.215 1.00 98.19 183 LYS A C 1
ATOM 1396 O O . LYS A 1 183 ? -7.100 -11.239 -10.399 1.00 98.19 183 LYS A O 1
ATOM 1401 N N . ALA A 1 184 ? -8.643 -11.283 -8.779 1.00 98.19 184 ALA A N 1
ATOM 1402 C CA . ALA A 1 184 ? -9.789 -11.547 -9.647 1.00 98.19 184 ALA A CA 1
ATOM 1403 C C . ALA A 1 184 ? -10.389 -10.290 -10.311 1.00 98.19 184 ALA A C 1
ATOM 1405 O O . ALA A 1 184 ? -11.465 -10.382 -10.901 1.00 98.19 184 ALA A O 1
ATOM 1406 N N . GLY A 1 185 ? -9.775 -9.110 -10.164 1.00 98.00 185 GLY A N 1
ATOM 1407 C CA . GLY A 1 185 ? -10.266 -7.872 -10.776 1.00 98.00 185 GLY A CA 1
ATOM 1408 C C . GLY A 1 185 ? -11.574 -7.341 -10.184 1.00 98.00 185 GLY A C 1
ATOM 1409 O O . GLY A 1 185 ? -12.240 -6.507 -10.793 1.00 98.00 185 GLY A O 1
ATOM 1410 N N . LYS A 1 186 ? -11.973 -7.799 -8.990 1.00 98.50 186 LYS A N 1
ATOM 1411 C CA . LYS A 1 186 ? -13.220 -7.396 -8.315 1.00 98.50 186 LYS A CA 1
ATOM 1412 C C . LYS A 1 186 ? -13.058 -6.067 -7.572 1.00 98.50 186 LYS A C 1
ATOM 1414 O O . LYS A 1 186 ? -13.407 -5.948 -6.390 1.00 98.50 186 LYS A O 1
ATOM 1419 N N . THR A 1 187 ? -12.502 -5.082 -8.267 1.00 98.50 187 THR A N 1
ATOM 1420 C CA . THR A 1 187 ? -12.096 -3.786 -7.729 1.00 98.50 187 THR A CA 1
ATOM 1421 C C . THR A 1 187 ? -12.687 -2.638 -8.539 1.00 98.50 187 THR A C 1
ATOM 1423 O O . THR A 1 187 ? -12.934 -2.750 -9.738 1.00 98.50 187 THR A O 1
ATOM 1426 N N . LYS A 1 188 ? -12.909 -1.501 -7.880 1.00 98.38 188 LYS A N 1
ATOM 1427 C CA . LYS A 1 188 ? -13.229 -0.232 -8.536 1.00 98.38 188 LYS A CA 1
ATOM 1428 C C . LYS A 1 188 ? -12.374 0.880 -7.919 1.00 98.38 188 LYS A C 1
ATOM 1430 O O . LYS A 1 188 ? -12.605 1.214 -6.754 1.00 98.38 188 LYS A O 1
ATOM 1435 N N . PRO A 1 189 ? -11.393 1.437 -8.651 1.00 97.94 189 PRO A N 1
ATOM 1436 C CA . PRO A 1 189 ? -10.578 2.546 -8.164 1.00 97.94 189 PRO A CA 1
ATOM 1437 C C . PRO A 1 189 ? -11.395 3.844 -8.131 1.00 97.94 189 PRO A C 1
ATOM 1439 O O . PRO A 1 189 ? -12.154 4.132 -9.057 1.00 97.94 189 PRO A O 1
ATOM 1442 N N . ILE A 1 190 ? -11.253 4.635 -7.066 1.00 97.69 190 ILE A N 1
ATOM 1443 C CA . ILE A 1 190 ? -11.878 5.955 -6.915 1.00 97.69 190 ILE A CA 1
ATOM 1444 C C . ILE A 1 190 ? -10.852 6.900 -6.299 1.00 97.69 190 ILE A C 1
ATOM 1446 O O . ILE A 1 190 ? -10.204 6.555 -5.319 1.00 97.69 190 ILE A O 1
ATOM 1450 N N . GLY A 1 191 ? -10.721 8.123 -6.807 1.00 95.44 191 GLY A N 1
ATOM 1451 C CA . GLY A 1 191 ? -9.867 9.100 -6.145 1.00 95.44 191 GLY A CA 1
ATOM 1452 C C . GLY A 1 191 ? -9.820 10.459 -6.810 1.00 95.44 191 GLY A C 1
ATOM 1453 O O . GLY A 1 191 ? -10.428 10.681 -7.855 1.00 95.44 191 GLY A O 1
ATOM 1454 N N . LYS A 1 192 ? -9.110 11.376 -6.158 1.00 93.88 192 LYS A N 1
ATOM 1455 C CA . LYS A 1 192 ? -8.809 12.735 -6.620 1.00 93.88 192 LYS A CA 1
ATOM 1456 C C . LYS A 1 192 ? -7.351 13.048 -6.300 1.00 93.88 192 LYS A C 1
ATOM 1458 O O . LYS A 1 192 ? -6.767 12.410 -5.429 1.00 93.88 192 LYS A O 1
ATOM 1463 N N . SER A 1 193 ? -6.784 14.055 -6.956 1.00 92.69 193 SER A N 1
ATOM 1464 C CA . SER A 1 193 ? -5.453 14.543 -6.599 1.00 92.69 193 SER A CA 1
ATOM 1465 C C . SER A 1 193 ? -5.405 15.027 -5.145 1.00 92.69 193 SER A C 1
ATOM 1467 O O . SER A 1 193 ? -6.419 15.453 -4.570 1.00 92.69 193 SER A O 1
ATOM 1469 N N . ILE A 1 194 ? -4.209 15.024 -4.558 1.00 90.75 194 ILE A N 1
ATOM 1470 C CA . ILE A 1 194 ? -3.952 15.779 -3.328 1.00 90.75 194 ILE A CA 1
ATOM 1471 C C . ILE A 1 194 ? -4.286 17.266 -3.534 1.00 90.75 194 ILE A C 1
ATOM 1473 O O . ILE A 1 194 ? -4.247 17.786 -4.655 1.00 90.75 194 ILE A O 1
ATOM 1477 N N . ARG A 1 195 ? -4.653 17.967 -2.455 1.00 90.69 195 ARG A N 1
ATOM 1478 C CA . ARG A 1 195 ? -4.874 19.419 -2.516 1.00 90.69 195 ARG A CA 1
ATOM 1479 C C . ARG A 1 195 ? -3.534 20.133 -2.406 1.00 90.69 195 ARG A C 1
ATOM 1481 O O . ARG A 1 195 ? -2.636 19.658 -1.719 1.00 90.69 195 ARG A O 1
ATOM 1488 N N . PHE A 1 196 ? -3.433 21.328 -2.976 1.00 87.19 196 PHE A N 1
ATOM 1489 C CA . PHE A 1 196 ? -2.240 22.166 -2.821 1.00 87.19 196 PHE A CA 1
ATOM 1490 C C . PHE A 1 196 ? -1.882 22.421 -1.343 1.00 87.19 196 PHE A C 1
ATOM 1492 O O . PHE A 1 196 ? -0.718 22.382 -0.962 1.00 87.19 196 PHE A O 1
ATOM 1499 N N . THR A 1 197 ? -2.887 22.566 -0.475 1.00 88.56 197 THR A N 1
ATOM 1500 C CA . THR A 1 197 ? -2.683 22.697 0.976 1.00 88.56 197 THR A CA 1
ATOM 1501 C C . THR A 1 197 ? -2.009 21.472 1.603 1.00 88.56 197 THR A C 1
ATOM 1503 O O . THR A 1 197 ? -1.233 21.634 2.537 1.00 88.56 197 THR A O 1
ATOM 1506 N N . ASN A 1 198 ? -2.266 20.259 1.089 1.00 88.38 198 ASN A N 1
ATOM 1507 C CA . ASN A 1 198 ? -1.587 19.041 1.546 1.00 88.38 198 ASN A CA 1
ATOM 1508 C C . ASN A 1 198 ? -0.090 19.093 1.213 1.00 88.38 198 ASN A C 1
ATOM 1510 O O . ASN A 1 198 ? 0.731 18.765 2.061 1.00 88.38 198 ASN A O 1
ATOM 1514 N N . VAL A 1 199 ? 0.261 19.572 0.014 1.00 86.06 199 VAL A N 1
ATOM 1515 C CA . VAL A 1 199 ? 1.659 19.732 -0.419 1.00 86.06 199 VAL A CA 1
ATOM 1516 C C . VAL A 1 199 ? 2.409 20.684 0.514 1.00 86.06 199 VAL A C 1
ATOM 1518 O O . VAL A 1 199 ? 3.505 20.363 0.971 1.00 86.06 199 VAL A O 1
ATOM 1521 N N . LEU A 1 200 ? 1.805 21.833 0.839 1.00 87.31 200 LEU A N 1
ATOM 1522 C CA . LEU A 1 200 ? 2.398 22.808 1.759 1.00 87.31 200 LEU A CA 1
ATOM 1523 C C . LEU A 1 200 ? 2.572 22.238 3.170 1.00 87.31 200 LEU A C 1
ATOM 1525 O O . LEU A 1 200 ? 3.637 22.385 3.765 1.00 87.31 200 LEU A O 1
ATOM 1529 N N . GLN A 1 201 ? 1.546 21.561 3.691 1.00 87.69 201 GLN A N 1
ATOM 1530 C CA . GLN A 1 201 ? 1.593 20.940 5.014 1.00 87.69 201 GLN A CA 1
ATOM 1531 C C . GLN A 1 201 ? 2.685 19.866 5.089 1.00 87.69 201 GLN A C 1
ATOM 1533 O O . GLN A 1 201 ? 3.470 19.848 6.035 1.00 87.69 201 GLN A O 1
ATOM 1538 N N . TYR A 1 202 ? 2.783 19.020 4.064 1.00 87.75 202 TYR A N 1
ATOM 1539 C CA . TYR A 1 202 ? 3.831 18.014 3.950 1.00 87.75 202 TYR A CA 1
ATOM 1540 C C . TYR A 1 202 ? 5.232 18.644 3.939 1.00 87.75 202 TYR A C 1
ATOM 1542 O O . TYR A 1 202 ? 6.107 18.230 4.699 1.00 87.75 202 TYR A O 1
ATOM 1550 N N . ALA A 1 203 ? 5.446 19.676 3.117 1.00 85.69 203 ALA A N 1
ATOM 1551 C CA . ALA A 1 203 ? 6.724 20.380 3.045 1.00 85.69 203 ALA A CA 1
ATOM 1552 C C . ALA A 1 203 ? 7.103 21.027 4.388 1.00 85.69 203 ALA A C 1
ATOM 1554 O O . ALA A 1 203 ? 8.258 20.937 4.814 1.00 85.69 203 ALA A O 1
ATOM 1555 N N . TYR A 1 204 ? 6.129 21.625 5.081 1.00 86.19 204 TYR A N 1
ATOM 1556 C CA . TYR A 1 204 ? 6.327 22.227 6.397 1.00 86.19 204 TYR A CA 1
ATOM 1557 C C . TYR A 1 204 ? 6.762 21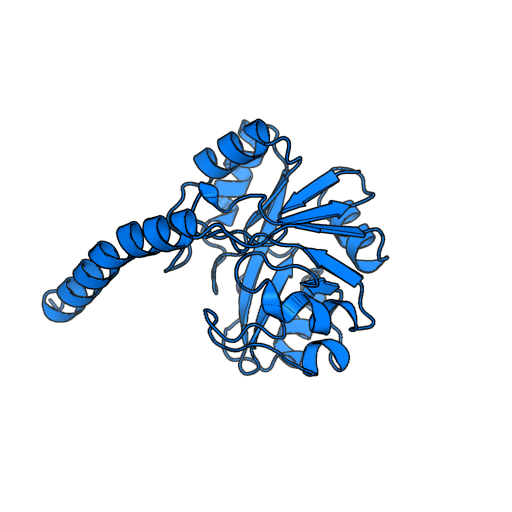.198 7.449 1.00 86.19 204 TYR A C 1
ATOM 1559 O O . TYR A 1 204 ? 7.707 21.455 8.187 1.00 86.19 204 TYR A O 1
ATOM 1567 N N . ILE A 1 205 ? 6.138 20.015 7.480 1.00 84.19 205 ILE A N 1
ATOM 1568 C CA . ILE A 1 205 ? 6.497 18.937 8.418 1.00 84.19 205 ILE A CA 1
ATOM 1569 C C . ILE A 1 205 ? 7.867 18.330 8.069 1.00 84.19 205 ILE A C 1
ATOM 1571 O O . ILE A 1 205 ? 8.674 18.045 8.951 1.00 84.19 205 ILE A O 1
ATOM 1575 N N . ARG A 1 206 ? 8.166 18.159 6.777 1.00 83.25 206 ARG A N 1
ATOM 1576 C CA . ARG A 1 206 ? 9.400 17.509 6.311 1.00 83.25 206 ARG A CA 1
ATOM 1577 C C . ARG A 1 206 ? 10.655 18.368 6.491 1.00 83.25 206 ARG A C 1
ATOM 1579 O O . ARG A 1 206 ? 11.732 17.826 6.739 1.00 83.25 206 ARG A O 1
ATOM 1586 N N . THR A 1 207 ? 10.551 19.690 6.343 1.00 78.44 207 THR A N 1
ATOM 1587 C CA . THR A 1 207 ? 11.725 20.587 6.305 1.00 78.44 207 THR A CA 1
ATOM 1588 C C . THR A 1 207 ? 12.540 20.580 7.610 1.00 78.44 207 THR A C 1
ATOM 1590 O O . THR A 1 207 ? 13.754 20.369 7.533 1.00 78.44 207 THR A O 1
ATOM 1593 N N . PRO A 1 208 ? 11.937 20.726 8.808 1.00 75.31 208 PRO A N 1
ATOM 1594 C CA . PRO A 1 208 ? 12.669 20.635 10.073 1.00 75.31 208 PRO A CA 1
ATOM 1595 C C . PRO A 1 208 ? 13.331 19.267 10.278 1.00 75.31 208 PRO A C 1
ATOM 1597 O O . PRO A 1 208 ? 14.473 19.197 10.734 1.00 75.31 208 PRO A O 1
ATOM 1600 N N . THR A 1 209 ? 12.656 18.185 9.880 1.00 68.31 209 THR A N 1
ATOM 1601 C CA . THR A 1 209 ? 13.167 16.809 9.983 1.00 68.31 209 THR A CA 1
ATOM 1602 C C . THR A 1 209 ? 14.431 16.620 9.146 1.00 68.31 209 THR A C 1
ATOM 1604 O O . THR A 1 209 ? 15.433 16.116 9.646 1.00 68.31 209 THR A O 1
ATOM 1607 N N . LEU A 1 210 ? 14.443 17.125 7.907 1.00 68.69 210 LEU A N 1
ATOM 1608 C CA . LEU A 1 210 ? 15.625 17.082 7.037 1.00 68.69 210 LEU A CA 1
ATOM 1609 C C . LEU A 1 210 ? 16.813 17.869 7.607 1.00 68.69 210 LEU A C 1
ATOM 1611 O O . LEU A 1 210 ? 17.962 17.450 7.456 1.00 68.69 210 LEU A O 1
ATOM 1615 N N . ILE A 1 211 ? 16.552 19.017 8.239 1.00 70.31 211 ILE A N 1
ATOM 1616 C CA . ILE A 1 211 ? 17.593 19.822 8.889 1.00 70.31 211 ILE A CA 1
ATOM 1617 C C . ILE A 1 211 ? 18.162 19.056 10.087 1.00 70.31 211 ILE A C 1
ATOM 1619 O O . ILE A 1 211 ? 19.379 18.918 10.193 1.00 70.31 211 ILE A O 1
ATOM 1623 N N . SER A 1 212 ? 17.300 18.498 10.940 1.00 69.19 212 SER A N 1
ATOM 1624 C CA . SER A 1 212 ? 17.708 17.696 12.098 1.00 69.19 212 SER A CA 1
ATOM 1625 C C . SER A 1 212 ? 18.547 16.475 11.697 1.00 69.19 212 SER A C 1
ATOM 1627 O O . SER A 1 212 ? 19.633 16.274 12.240 1.00 69.19 212 SER A O 1
ATOM 1629 N N . GLU A 1 213 ? 18.126 15.712 10.683 1.00 71.69 213 GLU A N 1
ATOM 1630 C CA . GLU A 1 213 ? 18.890 14.569 10.165 1.00 71.69 213 GLU A CA 1
ATOM 1631 C C . GLU A 1 213 ? 20.263 14.974 9.614 1.00 71.69 213 GLU A C 1
ATOM 1633 O O . GLU A 1 213 ? 21.260 14.281 9.840 1.00 71.69 213 GLU A O 1
ATOM 1638 N N . LYS A 1 214 ? 20.338 16.097 8.884 1.00 72.19 214 LYS A N 1
ATOM 1639 C CA . LYS A 1 214 ? 21.611 16.628 8.376 1.00 72.19 214 LYS A CA 1
ATOM 1640 C C . LYS A 1 214 ? 22.532 17.040 9.520 1.00 72.19 214 LYS A C 1
ATOM 1642 O O . LYS A 1 214 ? 23.699 16.663 9.504 1.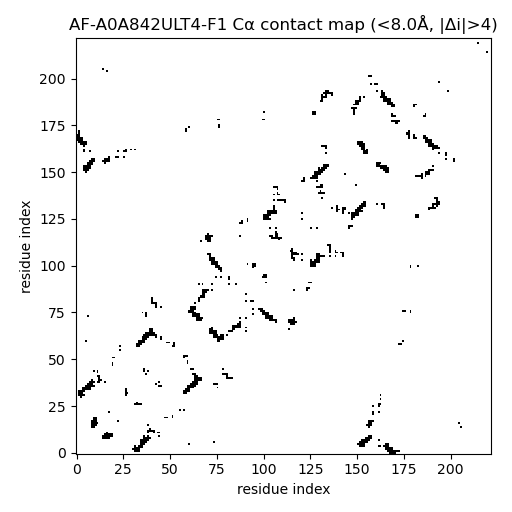00 72.19 214 LYS A O 1
ATOM 1647 N N . LEU A 1 215 ? 22.017 17.756 10.519 1.00 69.94 215 LEU A N 1
ATOM 1648 C CA . LEU A 1 215 ? 22.789 18.161 11.694 1.00 69.94 215 LEU A CA 1
ATOM 1649 C C . LEU A 1 215 ? 23.260 16.941 12.496 1.00 69.94 215 LEU A C 1
ATOM 1651 O O . LEU A 1 215 ? 24.431 16.864 12.846 1.00 69.94 215 LEU A O 1
ATOM 1655 N N . SER A 1 216 ? 22.404 15.941 12.709 1.00 70.00 216 SER A N 1
ATOM 1656 C CA . SER A 1 216 ? 22.782 14.689 13.376 1.00 70.00 216 SER A CA 1
ATOM 1657 C C . SER A 1 216 ? 23.892 13.940 12.628 1.00 70.00 216 SER A C 1
ATOM 1659 O O . SER A 1 216 ? 24.836 13.466 13.251 1.00 70.00 216 SER A O 1
ATOM 1661 N N . LYS A 1 217 ? 23.869 13.893 11.290 1.00 70.75 217 LYS A N 1
ATOM 1662 C CA . LYS A 1 217 ? 24.970 13.300 10.504 1.00 70.75 217 LYS A CA 1
ATOM 1663 C C . LYS A 1 217 ? 26.281 14.082 10.602 1.00 70.75 217 LYS A C 1
ATOM 1665 O O . LYS A 1 217 ? 27.343 13.469 10.524 1.00 70.75 217 LYS A O 1
ATOM 1670 N N . ILE A 1 218 ? 26.210 15.406 10.746 1.00 72.06 218 ILE A N 1
ATOM 1671 C CA . ILE A 1 218 ? 27.385 16.283 10.861 1.00 72.06 218 ILE A CA 1
ATOM 1672 C C . ILE A 1 218 ? 27.984 16.215 12.275 1.00 72.06 218 ILE A C 1
ATOM 1674 O O . ILE A 1 218 ? 29.199 16.121 12.415 1.00 72.06 218 ILE A O 1
ATOM 1678 N N . PHE A 1 219 ? 27.146 16.226 13.316 1.00 74.50 219 PHE A N 1
ATOM 1679 C CA . PHE A 1 219 ? 27.567 16.377 14.715 1.00 74.50 219 PHE A CA 1
ATOM 1680 C C . PHE A 1 219 ? 27.485 15.088 15.556 1.00 74.50 219 PHE A C 1
ATOM 1682 O O . PHE A 1 219 ? 27.974 15.062 16.680 1.00 74.50 219 PHE A O 1
ATOM 1689 N N . GLY A 1 220 ? 26.875 14.017 15.040 1.00 58.28 220 GLY A N 1
ATOM 1690 C CA . GLY A 1 220 ? 26.571 12.777 15.768 1.00 58.28 220 GLY A CA 1
ATOM 1691 C C . GLY A 1 220 ? 27.555 11.621 15.573 1.00 58.28 220 GLY A C 1
ATOM 1692 O O . GLY A 1 220 ? 27.250 10.507 15.986 1.00 58.28 220 GLY A O 1
ATOM 1693 N N . ARG A 1 221 ? 28.729 11.841 14.963 1.00 51.88 221 ARG A N 1
ATOM 1694 C CA . ARG A 1 221 ? 29.837 10.875 15.051 1.00 51.88 221 ARG A CA 1
ATOM 1695 C C . ARG A 1 221 ? 30.600 11.099 16.362 1.00 51.88 221 ARG A C 1
ATOM 1697 O O . ARG A 1 221 ? 31.494 11.939 16.419 1.00 51.88 221 ARG A O 1
ATOM 1704 N N . LYS A 1 222 ? 30.236 10.336 17.390 1.00 47.00 222 LYS A N 1
ATOM 1705 C CA . LYS A 1 222 ? 31.131 9.905 18.468 1.00 47.00 222 LYS A CA 1
ATOM 1706 C C . LYS A 1 222 ? 31.093 8.388 18.529 1.00 47.00 222 LYS A C 1
ATOM 1708 O O . LYS A 1 222 ? 29.980 7.844 18.356 1.00 47.00 222 LYS A O 1
#

pLDDT: mean 92.49, std 10.41, range [47.0, 98.81]

Sequence (222 aa):
MLKLDLHVHTKYSNDGFEEIVDLIKKAKKIGLDGFAITDHDTVAGLKEAKKLADKENFLIIPGIEIASKDGDIVALGINKKIPKNLSAKKTINKIHEMGGIAIAAHPFGMLYHRNSVGILASELPFDAVEAINSRCYSANNIAQKIDKTKIAGSDAHIKEELGRAYTLVNAKPNIKSILNAIKAGKTKPIGKSIRFTNVLQYAYIRTPTLISEKLSKIFGRK

Solvent-accessible surface area (backbone atoms only — not comparable to full-atom values): 11216 Å² total; per-residue (Å²): 112,39,37,29,23,64,28,28,38,27,55,72,16,100,74,18,71,33,55,68,70,59,46,49,55,48,35,54,75,73,66,36,57,30,36,22,44,28,18,60,68,34,42,79,52,50,67,58,46,51,56,48,21,64,74,66,75,43,48,67,40,46,23,26,23,34,48,28,67,49,12,31,34,35,32,39,65,37,82,72,78,67,79,62,64,34,50,50,70,60,48,41,50,54,32,48,77,64,69,25,42,29,27,30,36,45,28,60,34,80,89,86,58,84,51,36,34,40,71,47,55,66,78,44,91,48,44,26,32,31,23,34,29,11,83,35,44,88,34,20,76,62,42,61,71,44,96,52,24,50,29,12,16,13,65,11,35,47,73,89,35,55,68,38,3,22,19,37,32,61,44,60,102,44,68,71,45,41,55,51,21,43,64,68,48,38,46,44,54,47,68,44,58,64,52,71,67,54,55,52,52,51,52,62,64,46,50,61,52,54,51,51,54,52,48,44,69,73,71,57,80,123

Mean predicted aligned error: 4.63 Å